Protein AF-A0A379SN11-F1 (afdb_monomer)

pLDDT: mean 81.92, std 20.48, range [23.55, 98.25]

Radius of gyration: 20.39 Å; Cα contacts (8 Å, |Δi|>4): 407; chains: 1; bounding box: 53×49×56 Å

Sequence (263 aa):
MKLSAGRKTLLAGLIATVCSTIASSVLAAPTSTVAGNEKPNVLLVIMDDLGTGQLDFTLNNLDKNVLSQRSVPMRYQGDLDKMIDAAQRAMPNVAQLAQNGVKMTNAFVAHPVCGPSRAGIYTGRYPTSFGTYSNDDAIKGIPLDIKLLPALFQENGYATANIGKWHNSRIDKKNYIADDVKTRDYHDNMISVSEPGYEPQKRGFDYSYSYYASGAALWNSPAIWRNSQNISAPGYLTHHLTEETLKFIDRGRAETFLYQSGI

Organism: NCBI:txid59203

InterPro domains:
  IPR000917 Sulfatase, N-terminal [PF00884] (40-258)
  IPR017850 Alkaline-phosphatase-like, core domain superfamily [G3DSA:3.40.720.10] (36-261)
  IPR017850 Alkaline-phosphatase-like, core domain superfamily [SSF53649] (38-251)
  IPR024607 Sulfatase, conserved site [PS00149] (157-167)
  IPR050738 Sulfatase enzyme [PTHR42693] (19-259)

Solvent-accessible surface area (backbone atoms only — not comparable to full-atom values): 15797 Å² total; per-residue (Å²): 135,86,72,76,93,79,73,85,82,65,86,80,82,89,82,90,79,89,82,87,86,83,90,80,92,76,88,72,72,85,72,76,79,74,86,64,100,68,70,72,53,42,79,46,78,45,70,50,94,72,56,65,84,48,38,53,95,50,55,87,73,64,55,64,73,66,57,74,70,53,91,64,61,76,94,72,58,76,61,64,68,62,50,50,54,48,26,60,66,70,39,63,70,59,46,53,49,50,72,77,52,85,76,75,93,85,73,76,71,81,34,101,44,74,23,21,26,48,45,17,68,38,52,78,42,60,27,65,82,78,67,24,83,38,58,84,34,15,41,64,25,67,62,86,87,59,74,30,51,48,29,57,42,35,77,69,66,26,52,23,35,40,30,24,58,61,24,41,17,21,52,51,80,82,42,60,51,56,79,93,75,47,59,94,55,89,49,30,53,46,43,49,44,61,44,93,67,38,40,62,64,65,49,26,20,83,38,39,46,27,30,43,43,97,46,56,36,60,58,50,19,72,32,34,24,47,73,89,38,77,40,88,43,82,48,51,41,70,58,51,43,50,53,52,50,49,52,55,61,73,69,51,70,82,32,35,38,38,42,36,24,47,118

Structu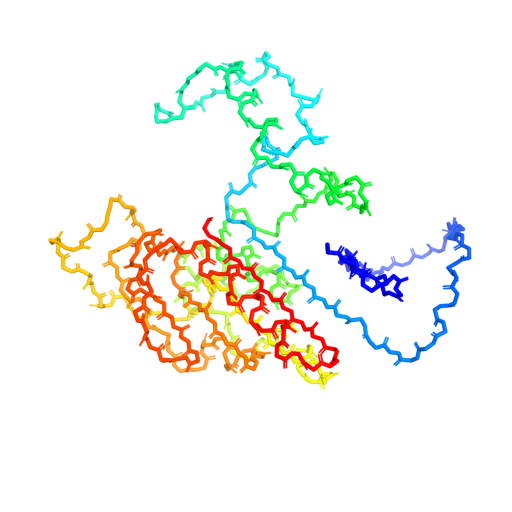re (mmCIF, N/CA/C/O backbone):
data_AF-A0A379SN11-F1
#
_entry.id   AF-A0A379SN11-F1
#
loop_
_atom_site.group_PDB
_atom_site.id
_atom_site.type_symbol
_atom_site.label_atom_id
_atom_site.label_alt_id
_atom_site.label_comp_id
_atom_site.label_asym_id
_atom_site.label_entity_id
_atom_site.label_seq_id
_atom_site.pdbx_PDB_ins_code
_atom_site.Cartn_x
_atom_site.Cartn_y
_atom_site.Cartn_z
_atom_site.occupancy
_atom_site.B_iso_or_equiv
_atom_site.auth_seq_id
_atom_site.auth_comp_id
_atom_site.auth_asym_id
_atom_site.auth_atom_id
_atom_site.pdbx_PDB_model_num
ATOM 1 N N . MET A 1 1 ? -22.613 18.503 -6.300 1.00 36.91 1 MET A N 1
ATOM 2 C CA . MET A 1 1 ? -22.562 17.053 -6.018 1.00 36.91 1 MET A CA 1
ATOM 3 C C . MET A 1 1 ? -23.504 16.757 -4.853 1.00 36.91 1 MET A C 1
ATOM 5 O O . MET A 1 1 ? -23.166 17.061 -3.719 1.00 36.91 1 MET A O 1
ATOM 9 N N . LYS A 1 2 ? -24.728 16.278 -5.119 1.00 23.55 2 LYS A N 1
ATOM 10 C CA . LYS A 1 2 ? -25.612 15.755 -4.065 1.00 23.55 2 LYS A CA 1
ATOM 11 C C . LYS A 1 2 ? -25.164 14.323 -3.791 1.00 23.55 2 LYS A C 1
ATOM 13 O O . LYS A 1 2 ? -25.542 13.415 -4.522 1.00 23.55 2 LYS A O 1
ATOM 18 N N . LEU A 1 3 ? -24.310 14.140 -2.789 1.00 34.22 3 LEU A N 1
ATOM 19 C CA . LEU A 1 3 ? -24.109 12.823 -2.191 1.00 34.22 3 LEU A CA 1
ATOM 20 C C . LEU A 1 3 ? -25.477 12.363 -1.672 1.00 34.22 3 LEU A C 1
ATOM 22 O O . LEU A 1 3 ? -26.146 13.108 -0.956 1.00 34.22 3 LEU A O 1
ATOM 26 N N . SER A 1 4 ? -25.927 11.184 -2.101 1.00 33.81 4 SER A N 1
ATOM 27 C CA . SER A 1 4 ? -27.153 10.559 -1.602 1.00 33.81 4 SER A CA 1
ATOM 28 C C . SER A 1 4 ? -27.111 10.533 -0.071 1.00 33.81 4 SER A C 1
ATOM 30 O O . SER A 1 4 ? -26.272 9.856 0.522 1.00 33.81 4 SER A O 1
ATO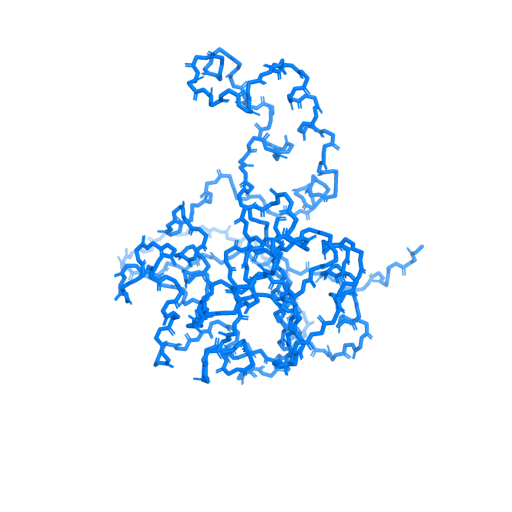M 32 N N . ALA A 1 5 ? -28.005 11.294 0.560 1.00 38.84 5 ALA A N 1
ATOM 33 C CA . ALA A 1 5 ? -28.027 11.616 1.987 1.00 38.84 5 ALA A CA 1
ATOM 34 C C . ALA A 1 5 ? -28.421 10.439 2.912 1.00 38.84 5 ALA A C 1
ATOM 36 O O . ALA A 1 5 ? -28.967 10.656 3.988 1.00 38.84 5 ALA A O 1
ATOM 37 N N . GLY A 1 6 ? -28.174 9.190 2.504 1.00 34.78 6 GLY A N 1
ATOM 38 C CA . GLY A 1 6 ? -28.725 8.004 3.168 1.00 34.78 6 GLY A CA 1
ATOM 39 C C . GLY A 1 6 ? -27.730 6.955 3.661 1.00 34.78 6 GLY A C 1
ATOM 40 O O . GLY A 1 6 ? -28.165 6.004 4.298 1.00 34.78 6 GLY A O 1
ATOM 41 N N . ARG A 1 7 ? -26.422 7.056 3.388 1.00 43.47 7 ARG A N 1
ATOM 42 C CA . ARG A 1 7 ? -25.469 5.988 3.752 1.00 43.47 7 ARG A CA 1
ATOM 43 C C . ARG A 1 7 ? -24.295 6.535 4.555 1.00 43.47 7 ARG A C 1
ATOM 45 O O . ARG A 1 7 ? -23.521 7.344 4.056 1.00 43.47 7 ARG A O 1
ATOM 52 N N . LYS A 1 8 ? -24.174 6.092 5.810 1.00 37.38 8 LYS A N 1
ATOM 53 C CA . LYS A 1 8 ? -23.013 6.366 6.662 1.00 37.38 8 LYS A CA 1
ATOM 54 C C . LYS A 1 8 ? -21.913 5.360 6.319 1.00 37.38 8 LYS A C 1
ATOM 56 O O . LYS A 1 8 ? -22.069 4.171 6.575 1.00 37.38 8 LYS A O 1
ATOM 61 N N . THR A 1 9 ? -20.817 5.834 5.737 1.00 38.44 9 THR A N 1
ATOM 62 C CA . THR A 1 9 ? -19.578 5.059 5.594 1.00 38.44 9 THR A CA 1
ATOM 63 C C . THR A 1 9 ? -18.964 4.874 6.980 1.00 38.44 9 THR A C 1
ATOM 65 O O . THR A 1 9 ? -18.682 5.856 7.665 1.00 38.44 9 THR A O 1
ATOM 68 N N . LEU A 1 10 ? -18.785 3.628 7.416 1.00 33.88 10 LEU A N 1
ATOM 69 C CA . LEU A 1 10 ? -18.139 3.300 8.686 1.00 33.88 10 LEU A CA 1
ATOM 70 C C . LEU A 1 10 ? -16.640 3.103 8.440 1.00 33.88 10 LEU A C 1
ATOM 72 O O . LEU A 1 10 ? -16.234 2.165 7.759 1.00 33.88 10 LEU A O 1
ATOM 76 N N . LEU A 1 11 ? -15.817 3.995 8.992 1.00 31.27 11 LEU A N 1
ATOM 77 C CA . LEU A 1 11 ? -14.366 3.834 9.041 1.00 31.27 11 LEU A CA 1
ATOM 78 C C . LEU A 1 11 ? -1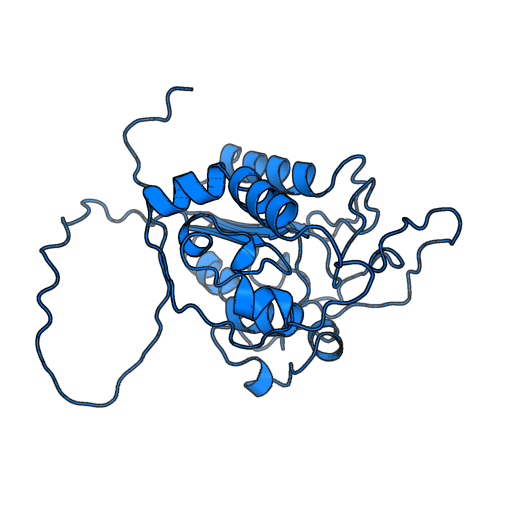4.035 2.983 10.276 1.00 31.27 11 LEU A C 1
ATOM 80 O O . LEU A 1 11 ? -14.020 3.487 11.398 1.00 31.27 11 LEU A O 1
ATOM 84 N N . ALA A 1 12 ? -13.862 1.675 10.091 1.00 33.66 12 ALA A N 1
ATOM 85 C CA . ALA A 1 12 ? -13.580 0.755 11.189 1.00 33.66 12 ALA A CA 1
ATOM 86 C C . ALA A 1 12 ? -12.079 0.740 11.524 1.00 33.66 12 ALA A C 1
ATOM 88 O O . ALA A 1 12 ? -11.247 0.372 10.696 1.00 33.66 12 ALA A O 1
ATOM 89 N N . GLY A 1 13 ? -11.744 1.116 12.759 1.00 28.55 13 GLY A N 1
ATOM 90 C CA . GLY A 1 13 ? -10.447 0.849 13.372 1.00 28.55 13 GLY A CA 1
ATOM 91 C C . GLY A 1 13 ? -10.401 -0.576 13.917 1.00 28.55 13 GLY A C 1
ATOM 92 O O . GLY A 1 13 ? -11.272 -0.965 14.692 1.00 28.55 13 GLY A O 1
ATOM 93 N N . LEU A 1 14 ? -9.398 -1.357 13.516 1.00 26.59 14 LEU A N 1
ATOM 94 C CA . LEU A 1 14 ? -9.193 -2.719 14.003 1.00 26.59 14 LEU A CA 1
ATOM 95 C C . LEU A 1 14 ? -8.314 -2.677 15.267 1.00 26.59 14 LEU A C 1
ATOM 97 O O . LEU A 1 14 ? -7.131 -2.358 15.182 1.00 26.59 14 LEU A O 1
ATOM 101 N N . ILE A 1 15 ? -8.875 -3.005 16.432 1.00 27.27 15 ILE A N 1
ATOM 102 C CA . ILE A 1 15 ? -8.107 -3.407 17.620 1.00 27.27 15 ILE A CA 1
ATOM 103 C C . ILE A 1 15 ? -8.419 -4.883 17.849 1.00 27.27 15 ILE A C 1
ATOM 105 O O . ILE A 1 15 ? -9.540 -5.238 18.207 1.00 27.27 15 ILE A O 1
ATOM 109 N N . ALA A 1 16 ? -7.431 -5.743 17.613 1.00 25.67 16 ALA A N 1
ATOM 110 C CA . ALA A 1 16 ? -7.488 -7.146 17.986 1.00 25.67 16 ALA A CA 1
ATOM 111 C C . ALA A 1 16 ? -6.704 -7.334 19.289 1.00 25.67 16 ALA A C 1
ATOM 113 O O . ALA A 1 16 ? -5.475 -7.338 19.283 1.00 25.67 16 ALA A O 1
ATOM 114 N N . THR A 1 17 ? -7.418 -7.515 20.398 1.00 25.58 17 THR A N 1
ATOM 115 C CA . THR A 1 17 ? -6.835 -7.992 21.657 1.00 25.58 17 THR A CA 1
ATOM 116 C C . THR A 1 17 ? -7.726 -9.104 22.193 1.00 25.58 17 THR A C 1
ATOM 118 O O . THR A 1 17 ? -8.836 -8.845 22.654 1.00 25.58 17 THR A O 1
ATOM 121 N N . VAL A 1 18 ? -7.263 -10.355 22.128 1.00 29.91 18 VAL A N 1
ATOM 122 C CA . VAL A 1 18 ? -7.937 -11.489 22.778 1.00 29.91 18 VAL A CA 1
ATOM 123 C C . VAL A 1 18 ? -7.198 -11.828 24.073 1.00 29.91 18 VAL A C 1
ATOM 125 O O . VAL A 1 18 ? -6.165 -12.483 24.074 1.00 29.91 18 VAL A O 1
ATOM 128 N N . CYS A 1 19 ? -7.751 -11.261 25.144 1.00 27.02 19 CYS A N 1
ATOM 129 C CA . CYS A 1 19 ? -8.000 -11.790 26.488 1.00 27.02 19 CYS A CA 1
ATOM 130 C C . CYS A 1 19 ? -7.105 -12.882 27.108 1.00 27.02 19 CYS A C 1
ATOM 132 O O . CYS A 1 19 ? -7.097 -14.026 26.663 1.00 27.02 19 CYS A O 1
ATOM 134 N N . SER A 1 20 ? -6.675 -12.598 28.345 1.00 30.36 20 SER A N 1
ATOM 135 C CA . SER A 1 20 ? -6.973 -13.494 29.470 1.00 30.36 20 SER A CA 1
ATOM 136 C C . SER A 1 20 ? -7.179 -12.727 30.791 1.00 30.36 20 SER A C 1
ATOM 138 O O . SER A 1 20 ? -6.232 -12.239 31.399 1.00 30.36 20 SER A O 1
ATOM 140 N N . THR A 1 21 ? -8.440 -12.743 31.242 1.00 34.81 21 THR A N 1
ATOM 141 C CA . THR A 1 21 ? -8.961 -12.668 32.626 1.00 34.81 21 THR A CA 1
ATOM 142 C C . THR A 1 21 ? -9.306 -11.313 33.291 1.00 34.81 21 THR A C 1
ATOM 144 O O . THR A 1 21 ? -8.469 -10.447 33.501 1.00 34.81 21 THR A O 1
ATOM 147 N N . ILE A 1 22 ? -10.573 -11.289 33.746 1.00 32.00 22 ILE A N 1
ATOM 148 C CA . ILE A 1 22 ? -11.258 -10.493 34.789 1.00 32.00 22 ILE A CA 1
ATOM 149 C C . ILE A 1 22 ? -11.905 -9.152 34.381 1.00 32.00 22 ILE A C 1
ATOM 151 O O . ILE A 1 22 ? -11.291 -8.229 33.864 1.00 32.00 22 ILE A O 1
ATOM 155 N N . ALA A 1 23 ? -13.214 -9.109 34.648 1.00 35.56 23 ALA A N 1
ATOM 156 C CA . ALA A 1 23 ? -14.189 -8.072 34.355 1.00 35.56 23 ALA A CA 1
ATOM 157 C C . ALA A 1 23 ? -13.914 -6.730 35.046 1.00 35.56 23 ALA A C 1
ATOM 159 O O . ALA A 1 23 ? -13.581 -6.704 36.228 1.00 35.56 23 ALA A O 1
ATOM 160 N N . SER A 1 24 ? -14.200 -5.625 34.348 1.00 30.64 24 SER A N 1
ATOM 161 C CA . SER A 1 24 ? -14.825 -4.425 34.923 1.00 30.64 24 SER A CA 1
ATOM 162 C C . SER A 1 24 ? -15.350 -3.504 33.816 1.00 30.64 24 SER A C 1
ATOM 164 O O . SER A 1 24 ? -14.639 -3.112 32.898 1.00 30.64 24 SER A O 1
ATOM 166 N N . SER A 1 25 ? -16.642 -3.218 33.931 1.00 37.34 25 SER A N 1
ATOM 167 C CA . SER A 1 25 ? -17.465 -2.216 33.252 1.00 37.34 25 SER A CA 1
ATOM 168 C C . SER A 1 25 ? -16.745 -1.007 32.635 1.00 37.34 25 SER A C 1
ATOM 170 O O . SER A 1 25 ? -16.245 -0.142 33.352 1.00 37.34 25 SER A O 1
ATOM 172 N N . VAL A 1 26 ? -16.878 -0.851 31.316 1.00 33.56 26 VAL A N 1
ATOM 173 C CA . VAL A 1 26 ? -16.966 0.468 30.676 1.00 33.56 26 VAL A CA 1
ATOM 174 C C . VAL A 1 26 ? -18.290 0.496 29.924 1.00 33.56 26 VAL A C 1
ATOM 176 O O . VAL A 1 26 ? -18.502 -0.273 28.989 1.00 33.56 26 VAL A O 1
ATOM 179 N N . LEU A 1 27 ? -19.205 1.344 30.391 1.00 34.12 27 LEU A N 1
ATOM 180 C CA . LEU A 1 27 ? -20.462 1.656 29.722 1.00 34.12 27 LEU A CA 1
ATOM 181 C C . LEU A 1 27 ? -20.158 2.247 28.340 1.00 34.12 27 LEU A C 1
ATOM 183 O O . LEU A 1 27 ? -19.881 3.438 28.210 1.00 34.12 27 LEU A O 1
ATOM 187 N N . ALA A 1 28 ? -20.217 1.415 27.304 1.00 36.81 28 ALA A N 1
ATOM 188 C CA . ALA A 1 28 ? -20.428 1.904 25.955 1.00 36.81 28 ALA A CA 1
ATOM 189 C C . ALA A 1 28 ? -21.875 2.411 25.881 1.00 36.81 28 ALA A C 1
ATOM 191 O O . ALA A 1 28 ? -22.817 1.670 26.169 1.00 36.81 28 ALA A O 1
ATOM 192 N N . ALA A 1 29 ? -22.038 3.692 25.545 1.00 33.12 29 ALA A N 1
ATOM 193 C CA . ALA A 1 29 ? -23.324 4.294 25.209 1.00 33.12 29 ALA A CA 1
ATOM 194 C C . ALA A 1 29 ? -24.093 3.392 24.222 1.00 33.12 29 ALA A C 1
ATOM 196 O O . ALA A 1 29 ? -23.445 2.728 23.407 1.00 33.12 29 ALA A O 1
ATOM 197 N N . PRO A 1 30 ? -25.439 3.351 24.270 1.00 37.12 30 PRO A N 1
ATOM 198 C CA . PRO A 1 30 ? -26.213 2.449 23.432 1.00 37.12 30 PRO A CA 1
ATOM 199 C C . PRO A 1 30 ? -25.897 2.761 21.973 1.00 37.12 30 PRO A C 1
ATOM 201 O O . PRO A 1 30 ? -26.259 3.813 21.443 1.00 37.12 30 PRO A O 1
ATOM 204 N N . THR A 1 31 ? -25.170 1.850 21.332 1.00 37.09 31 THR A N 1
ATOM 205 C CA . THR A 1 31 ? -25.020 1.835 19.890 1.00 37.09 31 THR A CA 1
ATOM 206 C C . THR A 1 31 ? -26.425 1.706 19.336 1.00 37.09 31 THR A C 1
ATOM 208 O O . THR A 1 31 ? -27.121 0.723 19.584 1.00 37.09 31 THR A O 1
ATOM 211 N N . SER A 1 32 ? -26.869 2.749 18.634 1.00 37.59 32 SER A N 1
ATOM 212 C CA . SER A 1 32 ? -28.063 2.686 17.807 1.00 37.59 32 SER A CA 1
ATOM 213 C C . SER A 1 32 ? -27.982 1.400 16.998 1.00 37.59 32 SER A C 1
ATOM 215 O O . SER A 1 32 ? -27.053 1.233 16.203 1.00 37.59 32 SER A O 1
ATOM 217 N N . THR A 1 33 ? -28.912 0.490 17.253 1.00 35.94 33 THR A N 1
ATOM 218 C CA . THR A 1 33 ? -29.145 -0.703 16.456 1.00 35.94 33 THR A CA 1
ATOM 219 C C . THR A 1 33 ? -29.247 -0.265 15.002 1.00 35.94 33 THR A C 1
ATOM 221 O O . THR A 1 33 ? -30.215 0.377 14.594 1.00 35.94 33 THR A O 1
ATOM 224 N N . VAL A 1 34 ? -28.203 -0.542 14.218 1.00 45.84 34 VAL A N 1
ATOM 225 C CA . VAL A 1 34 ? -28.272 -0.390 12.769 1.00 45.84 34 VAL A CA 1
AT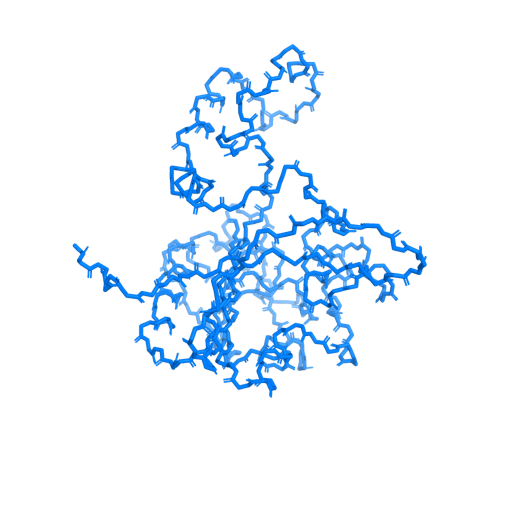OM 226 C C . VAL A 1 34 ? -29.246 -1.463 12.309 1.00 45.84 34 VAL A C 1
ATOM 228 O O . VAL A 1 34 ? -28.940 -2.652 12.301 1.00 45.84 34 VAL A O 1
ATOM 231 N N . ALA A 1 35 ? -30.472 -1.030 12.041 1.00 40.66 35 ALA A N 1
ATOM 232 C CA . ALA A 1 35 ? -31.480 -1.827 11.380 1.00 40.66 35 ALA A CA 1
ATOM 233 C C . ALA A 1 35 ? -30.964 -2.188 9.978 1.00 40.66 35 ALA A C 1
ATOM 235 O O . ALA A 1 35 ? -30.738 -1.300 9.160 1.00 40.66 35 ALA A O 1
ATOM 236 N N . GLY A 1 36 ? -30.770 -3.484 9.725 1.00 49.22 36 GLY A N 1
ATOM 237 C CA . GLY A 1 36 ? -30.395 -4.028 8.420 1.00 49.22 36 GLY A CA 1
ATOM 238 C C . GLY A 1 36 ? -29.196 -4.968 8.504 1.00 49.22 36 GLY A C 1
ATOM 239 O O . GLY A 1 36 ? -28.118 -4.578 8.931 1.00 49.22 36 GLY A O 1
ATOM 240 N N . ASN A 1 37 ? -29.382 -6.206 8.054 1.00 63.19 37 ASN A N 1
ATOM 241 C CA . ASN A 1 37 ? -28.357 -7.248 7.935 1.00 63.19 37 ASN A CA 1
ATOM 242 C C . ASN A 1 37 ? -27.355 -6.961 6.783 1.00 63.19 37 ASN A C 1
ATOM 244 O O . ASN A 1 37 ? -26.875 -7.887 6.137 1.00 63.19 37 ASN A O 1
ATOM 248 N N . GLU A 1 38 ? -27.118 -5.685 6.456 1.00 77.88 38 GLU A N 1
ATOM 249 C CA . GLU A 1 38 ? -26.303 -5.252 5.315 1.00 77.88 38 GLU A CA 1
ATOM 250 C C . GLU A 1 38 ? -24.847 -5.064 5.743 1.00 77.88 38 GLU A C 1
ATOM 252 O O . GLU A 1 38 ? -24.552 -4.337 6.698 1.00 77.88 38 GLU A O 1
ATOM 257 N N . LYS A 1 39 ? -23.916 -5.704 5.028 1.00 87.81 39 LYS A N 1
ATOM 258 C CA . LYS A 1 39 ? -22.491 -5.560 5.330 1.00 87.81 39 LYS A CA 1
ATOM 259 C C . LYS A 1 39 ? -21.977 -4.193 4.848 1.00 87.81 39 LYS A C 1
ATOM 261 O O . LYS A 1 39 ? -22.338 -3.746 3.756 1.00 87.81 39 LYS A O 1
ATOM 266 N N . PRO A 1 40 ? -21.112 -3.505 5.616 1.00 91.62 40 PRO A N 1
ATOM 267 C CA . PRO A 1 40 ? -20.565 -2.219 5.199 1.00 91.62 40 PRO A CA 1
ATOM 268 C C . PRO A 1 40 ? -19.548 -2.400 4.073 1.00 91.62 40 PRO A C 1
ATOM 270 O O . PRO A 1 40 ? -18.837 -3.401 4.039 1.00 91.62 40 PRO A O 1
ATOM 273 N N . ASN A 1 41 ? -19.399 -1.387 3.218 1.00 92.56 41 ASN A N 1
ATOM 274 C CA . ASN A 1 41 ? -18.209 -1.264 2.376 1.00 92.56 41 ASN A CA 1
ATOM 275 C C . ASN A 1 41 ? -17.014 -0.830 3.234 1.00 92.56 41 ASN A C 1
ATOM 277 O O . ASN A 1 41 ? -17.156 0.010 4.123 1.00 92.56 41 ASN A O 1
ATOM 281 N N . VAL A 1 42 ? -15.837 -1.357 2.924 1.00 94.06 42 VAL A N 1
ATOM 282 C CA . VAL A 1 42 ? -14.577 -1.073 3.604 1.00 94.06 42 VAL A CA 1
ATOM 283 C C . VAL A 1 42 ? -13.588 -0.516 2.584 1.00 94.06 42 VAL A C 1
ATOM 285 O O . VAL A 1 42 ? -13.256 -1.173 1.602 1.00 94.06 42 VAL A O 1
ATOM 288 N N . LEU A 1 43 ? -13.107 0.701 2.831 1.00 93.94 43 LEU A N 1
ATOM 289 C CA . LEU A 1 43 ? -12.057 1.350 2.050 1.00 93.94 43 LEU A CA 1
ATOM 290 C C . LEU A 1 43 ? -10.851 1.594 2.960 1.00 93.94 43 LEU A C 1
ATOM 292 O O . LEU A 1 43 ? -10.950 2.337 3.936 1.00 93.94 43 LEU A O 1
ATOM 296 N N . LEU A 1 44 ? -9.721 0.980 2.625 1.00 95.06 44 LEU A N 1
ATOM 297 C CA . LEU A 1 44 ? -8.446 1.144 3.309 1.00 95.06 44 LEU A CA 1
ATOM 298 C C . LEU A 1 44 ? -7.473 1.883 2.388 1.00 95.06 44 LEU A C 1
ATOM 300 O O . LEU A 1 44 ? -6.978 1.306 1.422 1.00 95.06 44 LEU A O 1
ATOM 304 N N . VAL A 1 45 ? -7.200 3.152 2.698 1.00 94.75 45 VAL A N 1
ATOM 305 C CA . VAL A 1 45 ? -6.223 3.986 1.981 1.00 94.75 45 VAL A CA 1
ATOM 306 C C . VAL A 1 45 ? -4.943 4.079 2.805 1.00 94.75 45 VAL A C 1
ATOM 308 O O . VAL A 1 45 ? -4.976 4.530 3.949 1.00 94.75 45 VAL A O 1
ATOM 311 N N . ILE A 1 46 ? -3.818 3.659 2.228 1.00 92.94 46 ILE A N 1
ATOM 312 C CA . ILE A 1 46 ? -2.504 3.653 2.881 1.00 92.94 46 ILE A CA 1
ATOM 313 C C . ILE A 1 46 ? -1.503 4.443 2.043 1.00 92.94 46 ILE A C 1
ATOM 315 O O . ILE A 1 46 ? -1.237 4.112 0.889 1.00 92.94 46 ILE A O 1
ATOM 319 N N . MET A 1 47 ? -0.904 5.462 2.648 1.00 91.31 47 MET A N 1
ATOM 320 C CA . MET A 1 47 ? 0.193 6.225 2.049 1.00 91.31 47 MET A CA 1
ATOM 321 C C . MET A 1 47 ? 1.532 5.622 2.481 1.00 91.31 47 MET A C 1
ATOM 323 O O . MET A 1 47 ? 1.648 5.155 3.617 1.00 91.31 47 MET A O 1
ATOM 327 N N . ASP A 1 48 ? 2.519 5.592 1.585 1.00 90.94 48 ASP A N 1
ATOM 328 C CA . ASP A 1 48 ? 3.869 5.149 1.938 1.00 90.94 48 ASP A CA 1
ATOM 329 C C . ASP A 1 48 ? 4.677 6.285 2.565 1.00 90.94 48 ASP A C 1
ATOM 331 O O . ASP A 1 48 ? 4.451 7.452 2.260 1.00 90.94 48 ASP A O 1
ATOM 335 N N . ASP A 1 49 ? 5.580 5.935 3.482 1.00 89.25 49 ASP A N 1
ATOM 336 C CA . ASP A 1 49 ? 6.490 6.862 4.173 1.00 89.25 49 ASP A CA 1
ATOM 337 C C . ASP A 1 49 ? 5.842 8.142 4.761 1.00 89.25 49 ASP A C 1
ATOM 339 O O . ASP A 1 49 ? 6.516 9.147 5.008 1.00 89.25 49 ASP A O 1
ATOM 343 N N . LEU A 1 50 ? 4.533 8.110 5.048 1.00 88.44 50 LEU A N 1
ATOM 344 C CA . LEU A 1 50 ? 3.821 9.220 5.676 1.00 88.44 50 LEU A CA 1
ATOM 345 C C . LEU A 1 50 ? 4.142 9.273 7.174 1.00 88.44 50 LEU A C 1
ATOM 347 O O . LEU A 1 50 ? 3.743 8.403 7.952 1.00 88.44 50 LEU A O 1
ATOM 351 N N . GLY A 1 51 ? 4.839 10.327 7.586 1.00 84.62 51 GLY A N 1
ATOM 352 C CA . GLY A 1 51 ? 5.111 10.629 8.982 1.00 84.62 51 GLY A CA 1
ATOM 353 C C . GLY A 1 51 ? 3.986 11.427 9.639 1.00 84.62 51 GLY A C 1
ATOM 354 O O . GLY A 1 51 ? 3.174 12.087 8.990 1.00 84.62 51 GLY A O 1
ATOM 355 N N . THR A 1 52 ? 3.974 11.432 10.973 1.00 82.12 52 THR A N 1
ATOM 356 C CA . THR A 1 52 ? 3.018 12.243 11.743 1.00 82.12 52 THR A CA 1
ATOM 357 C C . THR A 1 52 ? 3.196 13.736 11.484 1.00 82.12 52 THR A C 1
ATOM 359 O O . THR A 1 52 ? 2.207 14.448 11.413 1.00 82.12 52 THR A O 1
ATOM 362 N N . GLY A 1 53 ? 4.420 14.202 11.217 1.00 80.25 53 GLY A N 1
ATOM 363 C CA . GLY A 1 53 ? 4.728 15.604 10.902 1.00 80.25 53 GLY A CA 1
ATOM 364 C C . GLY A 1 53 ? 4.092 16.164 9.620 1.00 80.25 53 GLY A C 1
ATOM 365 O O . GLY A 1 53 ? 4.380 17.300 9.266 1.00 80.25 53 GLY A O 1
ATOM 366 N N . GLN A 1 54 ? 3.256 15.395 8.919 1.00 80.75 54 GLN A N 1
ATOM 367 C CA . GLN A 1 54 ? 2.450 15.834 7.771 1.00 80.75 54 GLN A CA 1
ATOM 368 C C . GLN A 1 54 ? 0.941 15.870 8.086 1.00 80.75 54 GLN A C 1
ATOM 370 O O . GLN A 1 54 ? 0.141 16.237 7.228 1.00 80.75 54 GLN A O 1
ATOM 375 N N . LEU A 1 55 ? 0.534 15.476 9.299 1.00 83.62 55 LEU A N 1
ATOM 376 C CA . LEU A 1 55 ? -0.862 15.385 9.727 1.00 83.62 55 LEU A CA 1
ATOM 377 C C . LEU A 1 55 ? -1.238 16.603 10.569 1.00 83.62 55 LEU A C 1
ATOM 379 O O . LEU A 1 55 ? -0.746 16.754 11.690 1.00 83.62 55 LEU A O 1
ATOM 383 N N . ASP A 1 56 ? -2.147 17.428 10.049 1.00 78.50 56 ASP A N 1
ATOM 384 C CA . ASP A 1 56 ? -2.618 18.687 10.642 1.00 78.50 56 ASP A CA 1
ATOM 385 C C . ASP A 1 56 ? -2.907 18.598 12.152 1.00 78.50 56 ASP A C 1
ATOM 387 O O . ASP A 1 56 ? -2.432 19.422 12.934 1.00 78.50 56 ASP A O 1
ATOM 391 N N . PHE A 1 57 ? -3.599 17.546 12.592 1.00 77.00 57 PHE A N 1
ATOM 392 C CA . PHE A 1 57 ? -4.000 17.344 13.984 1.00 77.00 57 PHE A CA 1
ATOM 393 C C . PHE A 1 57 ? -2.843 16.996 14.931 1.00 77.00 57 PHE A C 1
ATOM 395 O O . PHE A 1 57 ? -3.059 16.907 16.140 1.00 77.00 57 PHE A O 1
ATOM 402 N N . THR A 1 58 ? -1.631 16.792 14.414 1.00 79.19 58 THR A N 1
ATOM 403 C CA . THR A 1 58 ? -0.411 16.617 15.219 1.00 79.19 58 THR A CA 1
ATOM 404 C C . THR A 1 58 ? 0.511 17.835 15.168 1.00 79.19 58 THR A C 1
ATOM 406 O O . THR A 1 58 ? 1.322 18.014 16.076 1.00 79.19 58 THR A O 1
ATOM 409 N N . LEU A 1 59 ? 0.355 18.708 14.163 1.00 79.56 59 LEU A N 1
ATOM 410 C CA . LEU A 1 59 ? 1.242 19.853 13.927 1.00 79.56 59 LEU A CA 1
ATOM 411 C C . LEU A 1 59 ? 1.208 20.882 15.063 1.00 79.56 59 LEU A C 1
ATOM 413 O O . LEU A 1 59 ? 2.226 21.498 15.365 1.00 79.56 59 LEU A O 1
ATOM 417 N N . ASN A 1 60 ? 0.066 21.021 15.741 1.00 76.12 60 ASN A N 1
ATOM 418 C CA . ASN A 1 60 ? -0.086 21.933 16.880 1.00 76.12 60 ASN A CA 1
ATOM 419 C C . ASN A 1 60 ? 0.746 21.526 18.109 1.00 76.12 60 ASN A C 1
ATOM 421 O O . ASN A 1 60 ? 0.949 22.346 18.998 1.00 76.12 60 ASN A O 1
ATOM 425 N N . ASN A 1 61 ? 1.236 20.283 18.155 1.00 79.06 61 ASN A N 1
ATOM 426 C CA . ASN A 1 61 ? 2.024 19.746 19.265 1.00 79.06 61 ASN A CA 1
ATOM 427 C C . ASN A 1 61 ? 3.517 19.612 18.917 1.00 79.06 61 ASN A C 1
ATOM 429 O O . ASN A 1 61 ? 4.255 18.933 19.632 1.00 79.06 61 ASN A O 1
ATOM 433 N N . LEU A 1 62 ? 3.971 20.199 17.805 1.00 82.62 62 LEU A N 1
ATOM 434 C CA . LEU A 1 62 ? 5.379 20.143 17.423 1.00 82.62 62 LEU A CA 1
ATOM 435 C C . LEU A 1 62 ? 6.225 21.061 18.304 1.00 82.62 62 LEU A C 1
ATOM 437 O O . LEU A 1 62 ? 6.027 22.274 18.342 1.00 82.62 62 LEU A O 1
ATOM 441 N N . ASP A 1 63 ? 7.240 20.483 18.939 1.00 87.25 63 ASP A N 1
ATOM 442 C CA . ASP A 1 63 ? 8.279 21.242 19.623 1.00 87.25 63 ASP A CA 1
ATOM 443 C C . ASP A 1 63 ? 9.393 21.611 18.631 1.00 87.25 63 ASP A C 1
ATOM 445 O O . ASP A 1 63 ? 10.228 20.783 18.251 1.00 87.25 63 ASP A O 1
ATOM 449 N N . LYS A 1 64 ? 9.407 22.879 18.204 1.00 87.50 64 LYS A N 1
ATOM 450 C CA . LYS A 1 64 ? 10.414 23.401 17.269 1.00 87.50 64 LYS A CA 1
ATOM 451 C C . LYS A 1 64 ? 11.841 23.324 17.821 1.00 87.50 64 LYS A C 1
ATOM 453 O O . LYS A 1 64 ? 12.767 23.151 17.032 1.00 87.50 64 LYS A O 1
ATOM 458 N N . ASN A 1 65 ? 12.027 23.412 19.140 1.00 88.50 65 ASN A N 1
ATOM 459 C CA . ASN A 1 65 ? 13.348 23.319 19.766 1.00 88.50 65 ASN A CA 1
ATOM 460 C C . ASN A 1 65 ? 13.885 21.891 19.695 1.00 88.50 65 ASN A C 1
ATOM 462 O O . ASN A 1 65 ? 15.066 21.685 19.436 1.00 88.50 65 ASN A O 1
ATOM 466 N N . VAL A 1 66 ? 13.014 20.897 19.879 1.00 88.56 66 VAL A N 1
ATOM 467 C CA . VAL A 1 66 ? 13.392 19.488 19.709 1.00 88.56 66 VAL A CA 1
ATOM 468 C C . VAL A 1 66 ? 13.665 19.177 18.239 1.00 88.56 66 VAL A C 1
ATOM 470 O O . VAL A 1 66 ? 14.635 18.489 17.928 1.00 88.56 66 VAL A O 1
ATOM 473 N N . LEU A 1 67 ? 12.828 19.670 17.320 1.00 86.31 67 LEU A N 1
ATOM 474 C CA . LEU A 1 67 ? 12.988 19.407 15.888 1.00 86.31 67 LEU A CA 1
ATOM 475 C C . LEU A 1 67 ? 14.268 20.019 15.312 1.00 86.31 67 LEU A C 1
ATOM 477 O O . LEU A 1 67 ? 14.939 19.352 14.527 1.00 86.31 67 LEU A O 1
ATOM 481 N N . SER A 1 68 ? 14.633 21.238 15.718 1.00 85.75 68 SER A N 1
ATOM 482 C CA . SER A 1 68 ? 15.834 21.927 15.220 1.00 85.75 68 SER A CA 1
ATOM 483 C C . SER A 1 68 ? 17.145 21.247 15.626 1.00 85.75 68 SER A C 1
ATOM 485 O O . SER A 1 68 ? 18.164 21.436 14.966 1.00 85.75 68 SER A O 1
ATOM 487 N N . GLN A 1 69 ? 17.121 20.423 16.677 1.00 87.94 69 GLN A N 1
ATOM 488 C CA . GLN A 1 69 ? 18.276 19.657 17.149 1.00 87.94 69 GLN A CA 1
ATOM 489 C C . GLN A 1 69 ? 18.427 18.297 16.456 1.00 87.94 69 GLN A C 1
ATOM 491 O O . GLN A 1 69 ? 19.447 17.625 16.627 1.00 87.94 69 GLN A O 1
ATOM 496 N N . ARG A 1 70 ? 17.424 17.847 15.689 1.00 86.69 70 ARG A N 1
ATOM 497 C CA . ARG A 1 70 ? 17.495 16.548 15.015 1.00 86.69 70 ARG A CA 1
ATOM 498 C C . ARG A 1 70 ? 18.472 16.607 13.851 1.00 86.69 70 ARG A C 1
ATOM 500 O O . ARG A 1 70 ? 18.447 17.525 13.039 1.00 86.69 70 ARG A O 1
ATOM 507 N N . SER A 1 71 ? 19.297 15.569 13.732 1.00 88.31 71 SER A N 1
ATOM 508 C CA . SER A 1 71 ? 20.105 15.379 12.532 1.00 88.31 71 SER A CA 1
ATOM 509 C C . SER A 1 71 ? 19.188 15.035 11.361 1.00 88.31 71 SER A C 1
ATOM 511 O O . SER A 1 71 ? 18.445 14.053 11.405 1.00 88.31 71 SER A O 1
ATOM 513 N N . VAL A 1 72 ? 19.232 15.865 10.323 1.00 86.06 72 VAL A N 1
ATOM 514 C CA . VAL A 1 72 ? 18.440 15.704 9.106 1.00 86.06 72 VAL A CA 1
ATOM 515 C C . VAL A 1 72 ? 19.405 15.612 7.917 1.00 86.06 72 VAL A C 1
ATOM 517 O O . VAL A 1 72 ? 20.287 16.471 7.785 1.00 86.06 72 VAL A O 1
ATOM 520 N N . PRO A 1 73 ? 19.277 14.591 7.044 1.00 88.00 73 PRO A N 1
ATOM 521 C CA . PRO A 1 73 ? 20.084 14.486 5.832 1.00 88.00 73 PRO A CA 1
ATOM 522 C C . PRO A 1 73 ? 20.015 15.766 4.999 1.00 88.00 73 PRO A C 1
ATOM 524 O O . PRO A 1 73 ? 18.946 16.359 4.891 1.00 88.00 73 PRO A O 1
ATOM 527 N N . MET A 1 74 ? 21.118 16.147 4.346 1.00 88.19 74 MET A N 1
ATOM 528 C CA . MET A 1 74 ? 21.223 17.389 3.558 1.00 88.19 74 MET A CA 1
ATOM 529 C C . MET A 1 74 ? 20.024 17.619 2.621 1.00 88.19 74 MET A C 1
ATOM 531 O O . MET A 1 74 ? 19.500 18.723 2.558 1.00 88.19 74 MET A O 1
ATOM 535 N N . ARG A 1 75 ? 19.532 16.562 1.954 1.00 86.19 75 ARG A N 1
ATOM 536 C CA . ARG A 1 75 ? 18.381 16.629 1.030 1.00 86.19 75 ARG A CA 1
ATOM 537 C C . ARG A 1 75 ? 17.053 17.062 1.670 1.00 86.19 75 ARG A C 1
ATOM 539 O O . ARG A 1 75 ? 16.122 17.396 0.950 1.00 86.19 75 ARG A O 1
ATOM 546 N N . TYR A 1 76 ? 16.955 16.988 2.992 1.00 83.62 76 TYR A N 1
ATOM 547 C CA . TYR A 1 76 ? 15.768 17.322 3.778 1.00 83.62 76 TYR A CA 1
ATOM 548 C C . TYR A 1 76 ? 15.995 18.532 4.690 1.00 83.62 76 TYR A C 1
ATOM 550 O O . TYR A 1 76 ? 15.109 18.883 5.463 1.00 83.62 76 TYR A O 1
ATOM 558 N N . GLN A 1 77 ? 17.173 19.161 4.632 1.00 86.75 77 GLN A N 1
ATOM 559 C CA . GLN A 1 77 ? 17.428 20.397 5.364 1.00 86.75 77 GLN A CA 1
ATOM 560 C C . GLN A 1 77 ? 16.680 21.560 4.714 1.00 86.75 77 GLN A C 1
ATOM 562 O O . GLN A 1 77 ? 16.531 21.628 3.494 1.00 86.75 77 GLN A O 1
ATOM 567 N N . GLY A 1 78 ? 16.226 22.498 5.537 1.00 87.94 78 GLY A N 1
ATOM 568 C CA . GLY A 1 78 ? 15.573 23.708 5.070 1.00 87.94 78 GLY A CA 1
ATOM 569 C C . GLY A 1 78 ? 14.949 24.500 6.209 1.00 87.94 78 GLY A C 1
ATOM 570 O O . GLY A 1 78 ? 15.189 24.234 7.384 1.00 87.94 78 GLY A O 1
ATOM 571 N N . ASP A 1 79 ? 14.175 25.508 5.829 1.00 91.62 79 ASP A N 1
ATOM 572 C CA . ASP A 1 79 ? 13.504 26.425 6.745 1.00 91.62 79 ASP A CA 1
ATOM 573 C C . ASP A 1 79 ? 12.336 25.716 7.450 1.00 91.62 79 ASP A C 1
ATOM 575 O O . ASP A 1 79 ? 11.345 25.345 6.813 1.00 91.62 79 ASP A O 1
ATOM 579 N N . LEU A 1 80 ? 12.473 25.517 8.765 1.00 88.44 80 LEU A N 1
ATOM 580 C CA . LEU A 1 80 ? 11.510 24.770 9.574 1.00 88.44 80 LEU A CA 1
ATOM 581 C C . LEU A 1 80 ? 10.119 25.420 9.575 1.00 88.44 80 LEU A C 1
ATOM 583 O O . LEU A 1 80 ? 9.119 24.704 9.562 1.00 88.44 80 LEU A O 1
ATOM 587 N N . ASP A 1 81 ? 10.031 26.750 9.544 1.00 89.56 81 ASP A N 1
ATOM 588 C CA . ASP A 1 81 ? 8.743 27.445 9.530 1.00 89.56 81 ASP A CA 1
ATOM 589 C C . ASP A 1 81 ? 8.032 27.250 8.192 1.00 89.56 81 ASP A C 1
ATOM 591 O O . ASP A 1 81 ? 6.841 26.934 8.167 1.00 89.56 81 ASP A O 1
ATOM 595 N N . LYS A 1 82 ? 8.768 27.328 7.076 1.00 91.19 82 LYS A N 1
ATOM 596 C CA . LYS A 1 82 ? 8.213 27.015 5.747 1.00 91.19 82 LYS A CA 1
ATOM 597 C C . LYS A 1 82 ? 7.789 25.555 5.627 1.00 91.19 82 LYS A C 1
ATOM 599 O O . LYS A 1 82 ? 6.787 25.269 4.978 1.00 91.19 82 LYS A O 1
ATOM 604 N N . MET A 1 83 ? 8.532 24.632 6.236 1.00 88.31 83 MET A N 1
ATOM 605 C CA . MET A 1 83 ? 8.172 23.211 6.255 1.00 88.31 83 MET A CA 1
ATOM 606 C C . MET A 1 83 ? 6.887 22.959 7.045 1.00 88.31 83 MET A C 1
ATOM 608 O O . MET A 1 83 ? 6.026 22.217 6.575 1.00 88.31 83 MET A O 1
ATOM 612 N N . ILE A 1 84 ? 6.736 23.591 8.212 1.00 87.00 84 ILE A N 1
ATOM 613 C CA . ILE A 1 84 ? 5.523 23.479 9.032 1.00 87.00 84 ILE A CA 1
ATOM 614 C C . ILE A 1 84 ? 4.321 24.081 8.296 1.00 87.00 84 ILE A C 1
ATOM 616 O O . ILE A 1 84 ? 3.281 23.431 8.218 1.00 87.00 84 ILE A O 1
ATOM 620 N N . ASP A 1 85 ? 4.463 25.269 7.704 1.00 88.81 85 ASP A N 1
ATOM 621 C CA . ASP A 1 85 ? 3.402 25.890 6.899 1.00 88.81 85 ASP A CA 1
ATOM 622 C C . ASP A 1 85 ? 3.007 25.012 5.696 1.00 88.81 85 ASP A C 1
ATOM 624 O O . ASP A 1 85 ? 1.822 24.791 5.433 1.00 88.81 85 ASP A O 1
ATOM 628 N N . ALA A 1 86 ? 3.985 24.433 4.994 1.00 89.00 86 ALA A N 1
ATOM 629 C CA . ALA A 1 86 ? 3.713 23.497 3.908 1.00 89.00 86 ALA A CA 1
ATOM 630 C C . ALA A 1 86 ? 2.953 22.255 4.402 1.00 89.00 86 ALA A C 1
ATOM 632 O O . ALA A 1 86 ? 1.964 21.864 3.781 1.00 89.00 86 ALA A O 1
ATOM 633 N N . ALA A 1 87 ? 3.360 21.665 5.531 1.00 87.25 87 ALA A N 1
ATOM 634 C CA . ALA A 1 87 ? 2.684 20.513 6.125 1.00 87.25 87 ALA A CA 1
ATOM 635 C C . ALA A 1 87 ? 1.230 20.828 6.518 1.00 87.25 87 ALA A C 1
ATOM 637 O O . ALA A 1 87 ? 0.339 20.022 6.255 1.00 87.25 87 ALA A O 1
ATOM 638 N N . GLN A 1 88 ? 0.967 22.018 7.069 1.00 85.56 88 GLN A N 1
ATOM 639 C CA . GLN A 1 88 ? -0.386 22.468 7.425 1.00 85.56 88 GLN A CA 1
ATOM 640 C C . GLN A 1 88 ? -1.305 22.585 6.204 1.00 85.56 88 GLN A C 1
ATOM 642 O O . GLN A 1 88 ? -2.500 22.307 6.299 1.00 85.56 88 GLN A O 1
ATOM 647 N N . ARG A 1 89 ? -0.760 22.976 5.047 1.00 87.38 89 ARG A N 1
ATOM 648 C CA . ARG A 1 89 ? -1.533 23.193 3.813 1.00 87.38 89 ARG A CA 1
ATOM 649 C C . ARG A 1 89 ? -1.606 21.968 2.898 1.00 87.38 89 ARG A C 1
ATOM 651 O O . ARG A 1 89 ? -2.445 21.947 2.001 1.00 87.38 89 ARG A O 1
ATOM 658 N N . ALA A 1 90 ? -0.756 20.961 3.099 1.00 88.25 90 ALA A N 1
ATOM 659 C CA . ALA A 1 90 ? -0.591 19.851 2.158 1.00 88.25 90 ALA A CA 1
ATOM 660 C C . ALA A 1 90 ? -1.762 18.855 2.134 1.00 88.25 90 ALA A C 1
ATOM 662 O O . ALA A 1 90 ? -2.015 18.247 1.096 1.00 88.25 90 ALA A O 1
ATOM 663 N N . MET A 1 91 ? -2.479 18.676 3.252 1.00 88.75 91 MET A N 1
ATOM 664 C CA . MET A 1 91 ? -3.396 17.538 3.436 1.00 88.75 91 MET A CA 1
ATOM 665 C C . MET A 1 91 ? -4.835 17.927 3.849 1.00 88.75 91 MET A C 1
ATOM 667 O O . MET A 1 91 ? -5.394 17.311 4.761 1.00 88.75 91 MET A O 1
ATOM 671 N N . PRO A 1 92 ? -5.502 18.893 3.180 1.00 90.06 92 PRO A N 1
ATOM 672 C CA . PRO A 1 92 ? -6.808 19.409 3.614 1.00 90.06 92 PRO A CA 1
ATOM 673 C C . PRO A 1 92 ? -7.929 18.354 3.605 1.00 90.06 92 PRO A C 1
ATOM 675 O O . PRO A 1 92 ? -8.806 18.368 4.465 1.00 90.06 92 PRO A O 1
ATOM 678 N N . ASN A 1 93 ? -7.890 17.393 2.677 1.00 91.88 93 ASN A N 1
ATOM 679 C CA . ASN A 1 93 ? -8.887 16.317 2.625 1.00 91.88 93 ASN A CA 1
ATOM 680 C C . ASN A 1 93 ? -8.711 15.316 3.779 1.00 91.88 93 ASN A C 1
ATOM 682 O O . ASN A 1 93 ? -9.694 14.843 4.346 1.00 91.88 93 ASN A O 1
ATOM 686 N N . VAL A 1 94 ? -7.466 15.014 4.167 1.00 90.31 94 VAL A N 1
ATOM 687 C CA . VAL A 1 94 ? -7.186 14.133 5.314 1.00 90.31 94 VAL A CA 1
ATOM 688 C C . VAL A 1 94 ? -7.527 14.835 6.626 1.00 90.31 94 VAL A C 1
ATOM 690 O O . VAL A 1 94 ? -8.127 14.211 7.497 1.00 90.31 94 VAL A O 1
ATOM 693 N N . ALA A 1 95 ? -7.250 16.137 6.731 1.00 88.75 95 ALA A N 1
ATOM 694 C CA . ALA A 1 95 ? -7.709 16.975 7.836 1.00 88.75 95 ALA A CA 1
ATOM 695 C C . ALA A 1 95 ? -9.236 16.894 8.007 1.00 88.75 95 ALA A C 1
ATOM 697 O O . ALA A 1 95 ? -9.744 16.625 9.098 1.00 88.75 95 ALA A O 1
ATOM 698 N N . GLN A 1 96 ? -9.986 17.032 6.909 1.00 91.00 96 GLN A N 1
ATOM 699 C CA . GLN A 1 96 ? -11.443 16.911 6.928 1.00 91.00 96 GLN A CA 1
ATOM 700 C C . GLN A 1 96 ? -11.914 15.504 7.335 1.00 91.00 96 GLN A C 1
ATOM 702 O O . GLN A 1 96 ? -12.866 15.381 8.110 1.00 91.00 96 GLN A O 1
ATOM 707 N N . LEU A 1 97 ? -11.259 14.438 6.862 1.00 91.38 97 LEU A N 1
ATOM 708 C CA . LEU A 1 97 ? -11.558 13.067 7.297 1.00 91.38 97 LEU A CA 1
ATOM 709 C C . LEU A 1 97 ? -11.304 12.882 8.798 1.00 91.38 97 LEU A C 1
ATOM 711 O O . LEU A 1 97 ? -12.123 12.282 9.491 1.00 91.38 97 LEU A O 1
ATOM 715 N N . ALA A 1 98 ? -10.210 13.438 9.317 1.00 89.81 98 ALA A N 1
ATOM 716 C CA . ALA A 1 98 ? -9.847 13.357 10.727 1.00 89.81 98 ALA A CA 1
ATOM 717 C C . ALA A 1 98 ? -10.816 14.133 11.640 1.00 89.81 98 ALA A C 1
ATOM 719 O O . ALA A 1 98 ? -11.030 13.731 12.784 1.00 89.81 98 ALA A O 1
ATOM 720 N N . GLN A 1 99 ? -11.417 15.223 11.149 1.00 90.25 99 GLN A N 1
ATOM 721 C CA . GLN A 1 99 ? -12.454 15.986 11.861 1.00 90.25 99 GLN A CA 1
ATOM 722 C C . GLN A 1 99 ? -13.802 15.255 11.914 1.00 90.25 99 GLN A C 1
ATOM 724 O O . GLN A 1 99 ? -14.525 15.384 12.897 1.00 90.25 99 GLN A O 1
ATOM 729 N N . ASN A 1 100 ? -14.129 14.480 10.877 1.00 93.56 100 ASN A N 1
ATOM 730 C CA . ASN A 1 100 ? -15.403 13.760 10.759 1.00 93.56 100 ASN A CA 1
ATOM 731 C C . ASN A 1 100 ? -15.320 12.281 11.178 1.00 93.56 100 ASN A C 1
ATOM 733 O O . ASN A 1 100 ? -16.294 11.543 11.032 1.00 93.56 100 ASN A O 1
ATOM 737 N N . GLY A 1 101 ? -14.160 11.836 11.662 1.00 91.94 101 GLY A N 1
ATOM 738 C CA . GLY A 1 101 ? -13.874 10.437 11.959 1.00 91.94 101 GLY A CA 1
ATOM 739 C C . GLY A 1 101 ? -13.251 10.221 13.334 1.00 91.94 101 GLY A C 1
ATOM 740 O O . GLY A 1 101 ? -13.286 11.076 14.217 1.00 91.94 101 GLY A O 1
ATOM 741 N N . VAL A 1 102 ? -12.663 9.038 13.508 1.00 91.81 102 VAL A N 1
ATOM 742 C CA . VAL A 1 102 ? -11.915 8.669 14.715 1.00 91.81 102 VAL A CA 1
ATOM 743 C C . VAL A 1 102 ? -10.423 8.801 14.437 1.00 91.81 102 VAL A C 1
ATOM 745 O O . VAL A 1 102 ? -9.916 8.260 13.456 1.00 91.81 102 VAL A O 1
ATOM 748 N N . LYS A 1 103 ? -9.710 9.495 15.328 1.00 89.38 103 LYS A N 1
ATOM 749 C CA . LYS A 1 103 ? -8.253 9.656 15.266 1.00 89.38 103 LYS A CA 1
ATOM 750 C C . LYS A 1 103 ? -7.578 8.695 16.234 1.00 89.38 103 LYS A C 1
ATOM 752 O O . LYS A 1 103 ? -7.873 8.714 17.427 1.00 89.38 103 LYS A O 1
ATOM 757 N N . MET A 1 104 ? -6.624 7.917 15.737 1.00 89.75 104 MET A N 1
ATOM 758 C CA . MET A 1 104 ? -5.727 7.124 16.575 1.00 89.75 104 MET A CA 1
ATOM 759 C C . MET A 1 104 ? -4.409 7.879 16.746 1.00 89.75 104 MET A C 1
ATOM 761 O O . MET A 1 104 ? -3.587 7.915 15.838 1.00 89.75 104 MET A O 1
ATOM 765 N N . THR A 1 105 ? -4.208 8.506 17.905 1.00 87.56 105 THR A N 1
ATOM 766 C CA . THR A 1 105 ? -2.985 9.277 18.208 1.00 87.56 105 THR A CA 1
ATOM 767 C C . THR A 1 105 ? -1.822 8.408 18.689 1.00 87.56 105 THR A C 1
ATOM 769 O O . THR A 1 105 ? -0.697 8.885 18.762 1.00 87.56 105 THR A O 1
ATOM 772 N N . ASN A 1 106 ? -2.091 7.133 18.980 1.00 89.69 106 ASN A N 1
ATOM 773 C CA . ASN A 1 106 ? -1.119 6.127 19.408 1.00 89.69 106 ASN A CA 1
ATOM 774 C C . ASN A 1 106 ? -1.245 4.867 18.533 1.00 89.69 106 ASN A C 1
ATOM 776 O O . ASN A 1 106 ? -1.486 3.769 19.032 1.00 89.69 106 ASN A O 1
ATOM 780 N N . ALA A 1 107 ? -1.161 5.045 17.212 1.00 90.00 107 ALA A N 1
ATOM 781 C CA . ALA A 1 107 ? -1.132 3.946 16.252 1.00 90.00 107 ALA A CA 1
ATOM 782 C C . ALA A 1 107 ? 0.320 3.584 15.919 1.00 90.00 107 ALA A C 1
ATOM 784 O O . ALA A 1 107 ? 1.097 4.440 15.498 1.00 90.00 107 ALA A O 1
ATOM 785 N N . PHE A 1 108 ? 0.674 2.311 16.086 1.00 92.00 108 PHE A N 1
ATOM 786 C CA . PHE A 1 108 ? 2.016 1.804 15.815 1.00 92.00 108 PHE A CA 1
ATOM 787 C C . PHE A 1 108 ? 1.968 0.760 14.706 1.00 92.00 108 PHE A C 1
ATOM 789 O O . PHE A 1 108 ? 1.066 -0.075 14.652 1.00 92.00 108 PHE A O 1
ATOM 796 N N . VAL A 1 109 ? 2.962 0.797 13.825 1.00 93.50 109 VAL A N 1
ATOM 797 C CA . VAL A 1 109 ? 3.164 -0.245 12.817 1.00 93.50 109 VAL A CA 1
ATOM 798 C C . VAL A 1 109 ? 3.802 -1.472 13.461 1.00 93.50 109 VAL A C 1
ATOM 800 O O . VAL A 1 109 ? 4.672 -1.345 14.321 1.00 93.50 109 VAL A O 1
ATOM 803 N N . ALA A 1 110 ? 3.421 -2.668 13.006 1.00 92.81 110 ALA A N 1
ATOM 804 C CA . ALA A 1 110 ? 4.046 -3.911 13.469 1.00 92.81 110 ALA A CA 1
ATOM 805 C C . ALA A 1 110 ? 5.549 -3.969 13.135 1.00 92.81 110 ALA A C 1
ATOM 807 O O . ALA A 1 110 ? 6.307 -4.665 13.807 1.00 92.81 110 ALA A O 1
ATOM 808 N N . HIS A 1 111 ? 5.971 -3.249 12.090 1.00 95.12 111 HIS A N 1
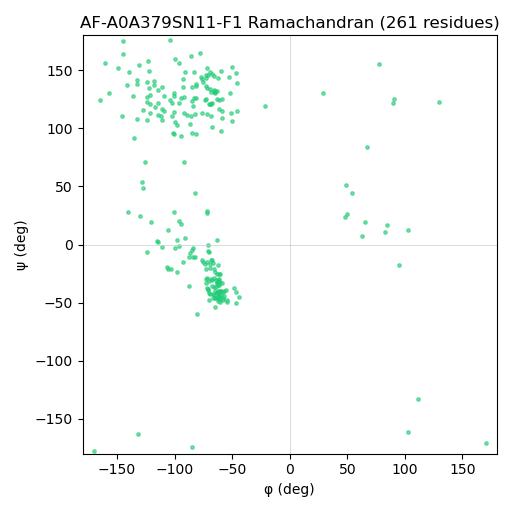ATOM 809 C CA . HIS A 1 111 ? 7.365 -3.106 11.689 1.00 95.12 111 HIS A CA 1
ATOM 810 C C . HIS A 1 111 ? 7.547 -1.814 10.865 1.00 95.12 111 HIS A C 1
ATOM 812 O O . HIS A 1 111 ? 6.794 -1.617 9.911 1.00 95.12 111 HIS A O 1
ATOM 818 N N . PRO A 1 112 ? 8.527 -0.936 11.158 1.00 93.25 112 PRO A N 1
ATOM 819 C CA . PRO A 1 112 ? 8.671 0.381 10.519 1.00 93.25 112 PRO A CA 1
ATOM 820 C C . PRO A 1 112 ? 9.384 0.324 9.157 1.00 93.25 112 PRO A C 1
ATOM 822 O O . PRO A 1 112 ? 10.280 1.111 8.875 1.00 93.25 112 PRO A O 1
ATOM 825 N N . VAL A 1 113 ? 9.017 -0.647 8.317 1.00 93.31 113 VAL A N 1
ATOM 826 C CA . VAL A 1 113 ? 9.541 -0.825 6.953 1.00 93.31 113 VAL A CA 1
ATOM 827 C C . VAL A 1 113 ? 8.387 -1.266 6.053 1.00 93.31 113 VAL A C 1
ATOM 829 O O . VAL A 1 113 ? 7.589 -2.109 6.463 1.00 93.31 113 VAL A O 1
ATOM 832 N N . CYS A 1 114 ? 8.282 -0.717 4.838 1.00 92.75 114 CYS A N 1
ATOM 833 C CA . CYS A 1 114 ? 7.073 -0.833 4.016 1.00 92.75 114 CYS A CA 1
ATOM 834 C C . CYS A 1 114 ? 6.594 -2.278 3.766 1.00 92.75 114 CYS A C 1
ATOM 836 O O . CYS A 1 114 ? 5.420 -2.562 3.994 1.00 92.75 114 CYS A O 1
ATOM 838 N N . GLY A 1 115 ? 7.464 -3.203 3.344 1.00 95.19 115 GLY A N 1
ATOM 839 C CA . GLY A 1 115 ? 7.096 -4.596 3.067 1.00 95.19 115 GLY A CA 1
ATOM 840 C C . GLY A 1 115 ? 6.635 -5.357 4.320 1.00 95.19 115 GLY A C 1
ATOM 841 O O . GLY A 1 115 ? 5.520 -5.881 4.322 1.00 95.19 115 GLY A O 1
ATOM 842 N N . PRO A 1 116 ? 7.431 -5.382 5.408 1.00 97.00 116 PRO A N 1
ATOM 843 C CA . PRO A 1 116 ? 7.015 -5.949 6.693 1.00 97.00 116 PRO A CA 1
ATOM 844 C C . PRO A 1 116 ? 5.742 -5.314 7.287 1.00 97.00 116 PRO A C 1
ATOM 846 O O . PRO A 1 116 ? 4.880 -6.033 7.790 1.00 97.00 116 PRO A O 1
ATOM 849 N N . SER A 1 117 ? 5.576 -3.989 7.195 1.00 96.69 117 SER A N 1
ATOM 850 C CA . SER A 1 117 ? 4.372 -3.284 7.669 1.00 96.69 117 SER A CA 1
ATOM 851 C C . SER A 1 117 ? 3.117 -3.760 6.933 1.00 96.69 117 SER A C 1
ATOM 853 O O . SER A 1 117 ? 2.137 -4.171 7.558 1.00 96.69 117 SER A O 1
ATOM 855 N N . ARG A 1 118 ? 3.172 -3.796 5.594 1.00 96.38 118 ARG A N 1
ATOM 856 C CA . ARG A 1 118 ? 2.080 -4.293 4.743 1.00 96.38 118 ARG A CA 1
ATOM 857 C C . ARG A 1 118 ? 1.780 -5.765 5.013 1.00 96.38 118 ARG A C 1
ATOM 859 O O . ARG A 1 118 ? 0.613 -6.123 5.145 1.00 96.38 118 ARG A O 1
ATOM 866 N N . ALA A 1 119 ? 2.807 -6.593 5.212 1.00 97.31 119 ALA A N 1
ATOM 867 C CA . ALA A 1 119 ? 2.628 -7.992 5.582 1.00 97.31 119 ALA A CA 1
ATOM 868 C C . ALA A 1 119 ? 1.873 -8.138 6.913 1.00 97.31 119 ALA A C 1
ATOM 870 O O . ALA A 1 119 ? 0.979 -8.978 7.020 1.00 97.31 119 ALA A O 1
ATOM 871 N N . GLY A 1 120 ? 2.157 -7.281 7.899 1.00 97.12 120 GLY A N 1
ATOM 872 C CA . GLY A 1 120 ? 1.388 -7.222 9.143 1.00 97.12 120 GLY A CA 1
ATOM 873 C C . GLY A 1 120 ? -0.083 -6.864 8.918 1.00 97.12 120 GLY A C 1
ATOM 874 O O . GLY A 1 120 ? -0.962 -7.529 9.460 1.00 97.12 120 GLY A O 1
ATOM 875 N N . ILE A 1 121 ? -0.366 -5.886 8.053 1.00 96.12 121 ILE A N 1
ATOM 876 C CA . ILE A 1 121 ? -1.738 -5.480 7.699 1.00 96.12 121 ILE A CA 1
ATOM 877 C C . ILE A 1 121 ? -2.497 -6.610 6.996 1.00 96.12 121 ILE A C 1
ATOM 879 O O . ILE A 1 121 ? -3.641 -6.893 7.345 1.00 96.12 121 ILE A O 1
ATOM 883 N N . TYR A 1 122 ? -1.876 -7.280 6.023 1.00 97.19 122 TYR A N 1
ATOM 884 C CA . TYR A 1 122 ? -2.539 -8.345 5.271 1.00 97.19 122 TYR A CA 1
ATOM 885 C C . TYR A 1 122 ? -2.749 -9.618 6.086 1.00 97.19 122 TYR A C 1
ATOM 887 O O . TYR A 1 122 ? -3.679 -10.360 5.794 1.00 97.19 122 TYR A O 1
ATOM 895 N N . THR A 1 123 ? -1.895 -9.907 7.068 1.00 97.31 123 THR A N 1
ATOM 896 C CA . THR A 1 123 ? -1.946 -11.175 7.816 1.00 97.31 123 THR A CA 1
ATOM 897 C C . THR A 1 123 ? -2.565 -11.044 9.204 1.00 97.31 123 THR A C 1
ATOM 899 O O . THR A 1 123 ? -2.975 -12.052 9.776 1.00 97.31 123 THR A O 1
ATOM 902 N N . GLY A 1 124 ? -2.600 -9.835 9.774 1.00 96.56 124 GLY A N 1
ATOM 903 C CA . GLY A 1 124 ? -2.926 -9.622 11.186 1.00 96.56 124 GLY A CA 1
ATOM 904 C C . GLY A 1 124 ? -1.890 -10.220 12.147 1.00 96.56 124 GLY A C 1
ATOM 905 O O . GLY A 1 124 ? -2.209 -10.471 13.307 1.00 96.56 124 GLY A O 1
ATOM 906 N N . ARG A 1 125 ? -0.667 -10.503 11.678 1.00 96.38 125 ARG A N 1
ATOM 907 C CA . ARG A 1 125 ? 0.409 -11.146 12.449 1.00 96.38 125 ARG A CA 1
ATOM 908 C C . ARG A 1 125 ? 1.655 -10.270 12.474 1.00 96.38 125 ARG A C 1
ATOM 910 O O . ARG A 1 125 ? 1.885 -9.468 11.573 1.00 96.38 125 ARG A O 1
ATOM 917 N N . TYR A 1 126 ? 2.517 -10.480 13.467 1.00 97.69 126 TYR A N 1
ATOM 918 C CA . TYR A 1 126 ? 3.861 -9.911 13.421 1.00 97.69 126 TYR A CA 1
ATOM 919 C C . TYR A 1 126 ? 4.626 -10.505 12.229 1.00 97.69 126 TYR A C 1
ATOM 921 O O . TYR A 1 126 ? 4.740 -11.732 12.150 1.00 97.69 126 TYR A O 1
ATOM 929 N N . PRO A 1 127 ? 5.174 -9.686 11.315 1.00 97.38 127 PRO A N 1
ATOM 930 C CA . PRO A 1 127 ? 5.827 -10.184 10.101 1.00 97.38 127 PRO A CA 1
ATOM 931 C C . PRO A 1 127 ? 7.064 -11.048 10.397 1.00 97.38 127 PRO A C 1
ATOM 933 O O . PRO A 1 127 ? 7.390 -11.976 9.655 1.00 97.38 127 PRO A O 1
ATOM 936 N N . THR A 1 128 ? 7.695 -10.826 11.550 1.00 96.50 128 THR A N 1
ATOM 937 C CA . THR A 1 128 ? 8.808 -11.630 12.066 1.00 96.50 128 THR A CA 1
ATOM 938 C C . THR A 1 128 ? 8.421 -13.075 12.390 1.00 96.50 128 THR A C 1
ATOM 940 O O . THR A 1 128 ? 9.284 -13.946 12.359 1.00 96.50 128 THR A O 1
ATOM 943 N N . SER A 1 129 ? 7.138 -13.364 12.650 1.00 97.19 129 SER A N 1
ATOM 944 C CA . SER A 1 129 ? 6.661 -14.726 12.950 1.00 97.19 129 SER A CA 1
ATOM 945 C C . SER A 1 129 ? 6.702 -15.674 11.747 1.00 97.19 129 SER A C 1
ATOM 947 O O . SER A 1 129 ? 6.645 -16.886 11.924 1.00 97.19 129 SER A O 1
ATOM 949 N N . PHE A 1 130 ? 6.821 -15.133 10.532 1.00 96.69 130 PHE A N 1
ATOM 950 C CA . PHE A 1 130 ? 6.910 -15.901 9.288 1.00 96.69 130 PHE A CA 1
ATOM 951 C C . PHE A 1 130 ? 8.085 -15.454 8.405 1.00 96.69 130 PHE A C 1
ATOM 953 O O . PHE A 1 130 ? 8.073 -15.640 7.190 1.00 96.69 130 PHE A O 1
ATOM 960 N N . GLY A 1 131 ? 9.117 -14.868 9.018 1.00 95.69 131 GLY A N 1
ATOM 961 C CA . GLY A 1 131 ? 10.402 -14.632 8.360 1.00 95.69 131 GLY A CA 1
ATOM 962 C C . GLY A 1 131 ? 10.509 -13.354 7.523 1.00 95.69 131 GLY A C 1
ATOM 963 O O . GLY A 1 131 ? 11.422 -13.249 6.710 1.00 95.69 131 GLY A O 1
ATOM 964 N N . THR A 1 132 ? 9.605 -12.382 7.689 1.00 96.94 132 THR A N 1
ATOM 965 C CA . THR A 1 132 ? 9.679 -11.086 6.991 1.00 96.94 132 THR A CA 1
ATOM 966 C C . THR A 1 132 ? 10.241 -10.005 7.920 1.00 96.94 132 THR A C 1
ATOM 968 O O . THR A 1 132 ? 9.499 -9.399 8.692 1.00 96.94 132 THR A O 1
ATOM 971 N N . TYR A 1 133 ? 11.554 -9.761 7.853 1.00 96.31 133 TYR A N 1
ATOM 972 C CA . TYR A 1 133 ? 12.262 -8.789 8.708 1.00 96.31 133 TYR A CA 1
ATOM 973 C C . TYR A 1 133 ? 12.643 -7.503 7.964 1.00 96.31 133 TYR A C 1
ATOM 975 O O . TYR A 1 133 ? 12.882 -6.462 8.569 1.00 96.31 133 TYR A O 1
ATOM 983 N N . SER A 1 134 ? 12.705 -7.558 6.637 1.00 96.06 134 SER A N 1
ATOM 984 C CA . SER A 1 134 ? 13.157 -6.454 5.794 1.00 96.06 134 SER A CA 1
ATOM 985 C C . SER A 1 134 ? 12.385 -6.399 4.473 1.00 96.06 134 SER A C 1
ATOM 987 O O . SER A 1 134 ? 11.585 -7.284 4.158 1.00 96.06 134 SER A O 1
ATOM 989 N N . ASN A 1 135 ? 12.634 -5.366 3.664 1.00 93.38 135 ASN A N 1
ATOM 990 C CA . ASN A 1 135 ? 12.126 -5.339 2.290 1.00 93.38 135 ASN A CA 1
ATOM 991 C C . ASN A 1 135 ? 12.755 -6.441 1.417 1.00 93.38 135 ASN A C 1
ATOM 993 O O . ASN A 1 135 ? 12.082 -6.943 0.521 1.00 93.38 135 ASN A O 1
ATOM 997 N N . ASP A 1 136 ? 13.987 -6.872 1.708 1.00 91.94 136 ASP A N 1
ATOM 998 C CA . ASP A 1 136 ? 14.631 -7.992 1.004 1.00 91.94 136 ASP A CA 1
ATOM 999 C C . ASP A 1 136 ? 13.979 -9.345 1.326 1.00 91.94 136 ASP A C 1
ATOM 1001 O O . ASP A 1 136 ? 14.085 -10.297 0.551 1.00 91.94 136 ASP A O 1
ATOM 1005 N N . ASP A 1 137 ? 13.247 -9.434 2.436 1.00 94.50 137 ASP A N 1
ATOM 1006 C CA . ASP A 1 137 ? 12.399 -10.586 2.734 1.00 94.50 137 ASP A CA 1
ATOM 1007 C C . ASP A 1 137 ? 11.000 -10.431 2.136 1.00 94.50 137 ASP A C 1
ATOM 1009 O O . ASP A 1 137 ? 10.435 -11.401 1.638 1.00 94.50 137 ASP A O 1
ATOM 1013 N N . ALA A 1 138 ? 10.452 -9.213 2.106 1.00 93.50 138 ALA A N 1
ATOM 1014 C CA . ALA A 1 138 ? 9.128 -8.950 1.540 1.00 93.50 138 ALA A CA 1
ATOM 1015 C C . ALA A 1 138 ? 9.030 -9.314 0.045 1.00 93.50 138 ALA A C 1
ATOM 1017 O O . ALA A 1 138 ? 7.980 -9.785 -0.398 1.00 93.50 138 ALA A O 1
ATOM 1018 N N . ILE A 1 139 ? 10.129 -9.175 -0.708 1.00 92.50 139 ILE A N 1
ATOM 1019 C CA . ILE A 1 139 ? 10.242 -9.610 -2.114 1.00 92.50 139 ILE A CA 1
ATOM 1020 C C . ILE A 1 139 ? 10.267 -11.132 -2.301 1.00 92.50 139 ILE A C 1
ATOM 1022 O O . ILE A 1 139 ? 10.295 -11.591 -3.439 1.00 92.50 139 ILE A O 1
ATOM 1026 N N . LYS A 1 140 ? 10.318 -11.926 -1.222 1.00 94.31 140 LYS A N 1
ATOM 1027 C CA . LYS A 1 140 ? 10.144 -13.392 -1.255 1.00 94.31 140 LYS A CA 1
ATOM 1028 C C . LYS A 1 140 ? 8.664 -13.781 -1.156 1.00 94.31 140 LYS A C 1
ATOM 1030 O O . LYS A 1 140 ? 8.332 -14.955 -1.345 1.00 94.31 140 LYS A O 1
ATOM 1035 N N . GLY A 1 141 ? 7.807 -12.787 -0.907 1.00 95.25 141 GLY A N 1
ATOM 1036 C CA . GLY A 1 141 ? 6.366 -12.890 -0.752 1.00 95.25 141 GLY A CA 1
ATOM 1037 C C . GLY A 1 141 ? 5.930 -13.434 0.608 1.00 95.25 141 GLY A C 1
ATOM 1038 O O . GLY A 1 141 ? 6.657 -14.173 1.267 1.00 95.25 141 GLY A O 1
ATOM 1039 N N . ILE A 1 142 ? 4.705 -13.097 1.021 1.00 97.62 142 ILE A N 1
ATOM 1040 C CA . ILE A 1 142 ? 4.091 -13.712 2.212 1.00 97.62 142 ILE A CA 1
ATOM 1041 C C . ILE A 1 142 ? 3.860 -15.204 1.918 1.00 97.62 142 ILE A C 1
ATOM 1043 O O . ILE A 1 142 ? 3.286 -15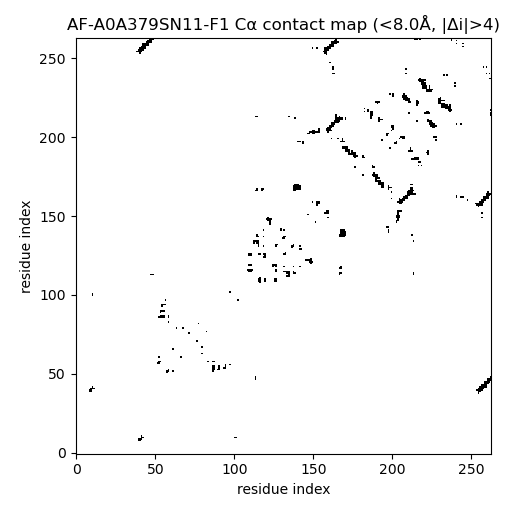.486 0.858 1.00 97.62 142 ILE A O 1
ATOM 1047 N N . PRO A 1 143 ? 4.229 -16.142 2.816 1.00 97.25 143 PRO A N 1
ATOM 1048 C CA . PRO A 1 143 ? 3.980 -17.574 2.636 1.00 97.25 143 PRO A CA 1
ATOM 1049 C C . PRO A 1 143 ? 2.554 -17.885 2.162 1.00 97.25 143 PRO A C 1
ATOM 1051 O O . PRO A 1 143 ? 1.592 -17.228 2.573 1.00 97.25 143 PRO A O 1
ATOM 1054 N N . LEU A 1 144 ? 2.427 -18.829 1.226 1.00 97.19 144 LEU A N 1
ATOM 1055 C CA . LEU A 1 144 ? 1.164 -19.108 0.527 1.00 97.19 144 LEU A CA 1
ATOM 1056 C C . LEU A 1 144 ? 0.128 -19.818 1.411 1.00 97.19 144 LEU A C 1
ATOM 1058 O O . LEU A 1 144 ? -1.065 -19.733 1.142 1.00 97.19 144 LEU A O 1
ATOM 1062 N N . ASP A 1 145 ? 0.574 -20.476 2.477 1.00 96.75 145 ASP A N 1
ATOM 1063 C CA . ASP A 1 145 ? -0.256 -21.111 3.502 1.00 96.75 145 ASP A CA 1
ATOM 1064 C C . ASP A 1 145 ? -0.872 -20.102 4.491 1.00 96.75 145 ASP A C 1
ATOM 1066 O O . ASP A 1 145 ? -1.807 -20.431 5.224 1.00 96.75 145 ASP A O 1
ATOM 1070 N N . ILE A 1 146 ? -0.404 -18.848 4.495 1.00 97.69 146 ILE A N 1
ATOM 1071 C CA . ILE A 1 146 ? -1.000 -17.775 5.293 1.00 97.69 146 ILE A CA 1
ATOM 1072 C C . ILE A 1 146 ? -2.153 -17.139 4.516 1.00 97.69 146 ILE A C 1
ATOM 1074 O O . ILE A 1 146 ? -1.960 -16.400 3.541 1.00 97.69 146 ILE A O 1
ATOM 1078 N N . LYS A 1 147 ? -3.371 -17.383 5.012 1.00 97.44 147 LYS A N 1
ATOM 1079 C CA . LYS A 1 147 ? -4.584 -16.704 4.552 1.00 97.44 147 LYS A CA 1
ATOM 1080 C C . LYS A 1 147 ? -4.514 -15.211 4.882 1.00 97.44 147 LYS A C 1
ATOM 1082 O O . LYS A 1 147 ? -4.215 -14.835 6.015 1.00 97.44 147 LYS A O 1
ATOM 1087 N N . LEU A 1 148 ? -4.798 -14.377 3.884 1.00 98.25 148 LEU A N 1
ATOM 1088 C CA . LEU A 1 148 ? -4.755 -12.923 4.012 1.00 98.25 148 LEU A CA 1
ATOM 1089 C C . LEU A 1 148 ? -6.144 -12.336 4.299 1.00 98.25 148 LEU A C 1
ATOM 1091 O O . LEU A 1 148 ? -7.163 -12.900 3.907 1.00 98.25 148 LEU A O 1
ATOM 1095 N N . LEU A 1 149 ? -6.172 -11.152 4.908 1.00 97.50 149 LEU A N 1
ATOM 1096 C CA . LEU A 1 149 ? -7.356 -10.325 5.134 1.00 97.50 149 LEU A CA 1
ATOM 1097 C C . LEU A 1 149 ? -8.255 -10.175 3.889 1.00 97.50 149 LEU A C 1
ATOM 1099 O O . LEU A 1 149 ? -9.447 -10.447 4.010 1.00 97.50 149 LEU A O 1
ATOM 1103 N N . PRO A 1 150 ? -7.749 -9.808 2.692 1.00 97.12 150 PRO A N 1
ATOM 1104 C CA . PRO A 1 150 ? -8.564 -9.780 1.472 1.00 97.12 150 PRO A CA 1
ATOM 1105 C C . PRO A 1 150 ? -9.250 -11.113 1.150 1.00 97.12 150 PRO A C 1
ATOM 1107 O O . PRO A 1 150 ? -10.415 -11.105 0.773 1.00 97.12 150 PRO A O 1
ATOM 1110 N N . ALA A 1 151 ? -8.586 -12.254 1.364 1.00 97.81 151 ALA A N 1
ATOM 1111 C CA . ALA A 1 151 ? -9.202 -13.562 1.135 1.00 97.81 151 ALA A CA 1
ATOM 1112 C C . ALA A 1 151 ? -10.367 -13.817 2.104 1.00 97.81 151 ALA A C 1
ATOM 1114 O O . ALA A 1 151 ? -11.390 -14.354 1.698 1.00 97.81 151 ALA A O 1
ATOM 1115 N N . LEU A 1 152 ? -10.259 -13.362 3.359 1.00 97.25 152 LEU A N 1
ATOM 1116 C CA . LEU A 1 152 ? -11.372 -13.423 4.312 1.00 97.25 152 LEU A CA 1
ATOM 1117 C C . LEU A 1 152 ? -12.561 -12.567 3.854 1.00 97.25 152 LEU A C 1
ATOM 1119 O O . LEU A 1 152 ? -13.700 -13.017 3.952 1.00 97.25 152 LEU A O 1
ATOM 1123 N N . PHE A 1 153 ? -12.320 -11.360 3.335 1.00 96.56 153 PHE A N 1
ATOM 1124 C CA . PHE A 1 153 ? -13.383 -10.529 2.759 1.00 96.56 153 PHE A CA 1
ATOM 1125 C C . PHE A 1 153 ? -14.036 -11.218 1.552 1.00 96.56 153 PHE A C 1
ATOM 1127 O O . PHE A 1 153 ? -15.262 -11.343 1.515 1.00 96.56 153 PHE A O 1
ATOM 1134 N N . GLN A 1 154 ? -13.230 -11.725 0.617 1.00 95.44 154 GLN A N 1
ATOM 1135 C CA . GLN A 1 154 ? -13.698 -12.432 -0.577 1.00 95.44 154 GLN A CA 1
ATOM 1136 C C . GLN A 1 154 ? -14.562 -13.654 -0.219 1.00 95.44 154 GLN A C 1
ATOM 1138 O O . GLN A 1 154 ? -15.672 -13.800 -0.726 1.00 95.44 154 GLN A O 1
ATOM 1143 N N . GLU A 1 155 ? -14.108 -14.494 0.718 1.00 96.06 155 GLU A N 1
ATOM 1144 C CA . GLU A 1 155 ? -14.855 -15.661 1.221 1.00 96.06 155 GLU A CA 1
ATOM 1145 C C . GLU A 1 155 ? -16.195 -15.276 1.869 1.00 96.06 155 GLU A C 1
ATOM 1147 O O . GLU A 1 155 ? -17.134 -16.069 1.871 1.00 96.06 155 GLU A O 1
ATOM 1152 N N . ASN A 1 156 ? -16.311 -14.047 2.381 1.00 94.88 156 ASN A N 1
ATOM 1153 C CA . ASN A 1 156 ? -17.537 -13.505 2.968 1.00 94.88 156 ASN A CA 1
ATOM 1154 C C . ASN A 1 156 ? -18.383 -12.700 1.966 1.00 94.88 156 ASN A C 1
ATOM 1156 O O . ASN A 1 156 ? -19.272 -11.950 2.374 1.00 94.88 156 ASN A O 1
ATOM 1160 N N . GLY A 1 157 ? -18.149 -12.869 0.663 1.00 93.06 157 GLY A N 1
ATOM 1161 C CA . GLY A 1 157 ? -18.985 -12.318 -0.405 1.00 93.06 157 GLY A CA 1
ATOM 1162 C C . GLY A 1 157 ? -18.691 -10.867 -0.772 1.00 93.06 157 GLY A C 1
ATOM 1163 O O . GLY A 1 157 ? -19.471 -10.273 -1.512 1.00 93.06 157 GLY A O 1
ATOM 1164 N N . TYR A 1 158 ? -17.588 -10.299 -0.282 1.00 94.56 158 TYR A N 1
ATOM 1165 C CA . TYR A 1 158 ? -17.167 -8.966 -0.692 1.00 94.56 158 TYR A CA 1
ATOM 1166 C C . TYR A 1 158 ? -16.525 -8.985 -2.077 1.00 94.56 158 TYR A C 1
ATOM 1168 O O . TYR A 1 158 ? -15.721 -9.865 -2.371 1.00 94.56 158 TYR A O 1
ATOM 1176 N N . ALA A 1 159 ? -16.788 -7.948 -2.872 1.00 94.56 159 ALA A N 1
ATOM 1177 C CA . ALA A 1 159 ? -15.936 -7.624 -4.012 1.00 94.56 159 ALA A CA 1
ATOM 1178 C C . ALA A 1 159 ? -14.612 -7.036 -3.505 1.00 94.56 159 ALA A C 1
ATOM 1180 O O . ALA A 1 159 ? -14.621 -6.050 -2.760 1.00 94.56 159 ALA A O 1
ATOM 1181 N N . THR A 1 160 ? -13.478 -7.612 -3.897 1.00 96.44 160 THR A N 1
ATOM 1182 C CA . THR A 1 160 ? -12.163 -7.219 -3.366 1.00 96.44 160 THR A CA 1
ATOM 1183 C C . THR A 1 160 ? -11.259 -6.590 -4.426 1.00 96.44 160 THR A C 1
ATOM 1185 O O . THR A 1 160 ? -11.078 -7.129 -5.517 1.00 96.44 160 THR A O 1
ATOM 1188 N N . ALA A 1 161 ? -10.631 -5.454 -4.105 1.00 96.94 161 ALA A N 1
ATOM 1189 C CA . ALA A 1 161 ? -9.678 -4.788 -4.998 1.00 96.94 161 ALA A CA 1
ATOM 1190 C C . ALA A 1 161 ? -8.376 -4.375 -4.307 1.00 96.94 161 ALA A C 1
ATOM 1192 O O . ALA A 1 161 ? -8.393 -3.835 -3.200 1.00 96.94 161 ALA A O 1
ATOM 1193 N N . ASN A 1 162 ? -7.253 -4.581 -4.999 1.00 97.69 162 ASN A N 1
ATOM 1194 C CA . ASN A 1 162 ? -5.950 -4.015 -4.656 1.00 97.69 162 ASN A CA 1
ATOM 1195 C C . ASN A 1 162 ? -5.547 -2.977 -5.708 1.00 97.69 162 ASN A C 1
ATOM 1197 O O . ASN A 1 162 ? -5.358 -3.320 -6.871 1.00 97.69 162 ASN A O 1
ATOM 1201 N N . ILE A 1 163 ? -5.409 -1.713 -5.315 1.00 97.50 163 ILE A N 1
ATOM 1202 C CA . ILE A 1 163 ? -5.051 -0.625 -6.227 1.00 97.50 163 ILE A CA 1
ATOM 1203 C C . ILE A 1 163 ? -3.800 0.079 -5.701 1.00 97.50 163 ILE A C 1
ATOM 1205 O O . ILE A 1 163 ? -3.847 0.815 -4.719 1.00 97.50 163 ILE A O 1
ATOM 1209 N N . GLY A 1 164 ? -2.676 -0.157 -6.373 1.00 95.94 164 GLY A N 1
ATOM 1210 C CA . GLY A 1 164 ? -1.388 0.484 -6.140 1.00 95.94 164 GLY A CA 1
ATOM 1211 C C . GLY A 1 164 ? -0.316 -0.440 -5.566 1.00 95.94 164 GLY A C 1
ATOM 1212 O O . GLY A 1 164 ? -0.061 -1.511 -6.117 1.00 95.94 164 GLY A O 1
ATOM 1213 N N . LYS A 1 165 ? 0.398 -0.014 -4.523 1.00 95.31 165 LYS A N 1
ATOM 1214 C CA . LYS A 1 165 ? 1.571 -0.735 -4.004 1.00 95.31 165 LYS A CA 1
ATOM 1215 C C . LYS A 1 165 ? 1.202 -2.061 -3.346 1.00 95.31 165 LYS A C 1
ATOM 1217 O O . LYS A 1 165 ? 0.680 -2.077 -2.226 1.00 95.31 165 LYS A O 1
ATOM 1222 N N . TRP A 1 166 ? 1.567 -3.173 -3.978 1.00 95.19 166 TRP A N 1
ATOM 1223 C CA . TRP A 1 166 ? 1.429 -4.494 -3.369 1.00 95.19 166 TRP A CA 1
ATOM 1224 C C . TRP A 1 166 ? 2.578 -4.782 -2.392 1.00 95.19 166 TRP A C 1
ATOM 1226 O O . TRP A 1 166 ? 2.342 -4.954 -1.199 1.00 95.19 166 TRP A O 1
ATOM 1236 N N . HIS A 1 167 ? 3.820 -4.773 -2.889 1.00 94.44 167 HIS A N 1
ATOM 1237 C CA . HIS A 1 167 ? 5.074 -4.935 -2.134 1.00 94.44 167 HIS A CA 1
ATOM 1238 C C . HIS A 1 167 ? 5.157 -6.135 -1.169 1.00 94.44 167 HIS A C 1
ATOM 1240 O O . HIS A 1 167 ? 5.918 -6.119 -0.204 1.00 94.44 167 HIS A O 1
ATOM 1246 N N . ASN A 1 168 ? 4.401 -7.198 -1.448 1.00 95.31 168 ASN A N 1
ATOM 1247 C CA . ASN A 1 168 ? 4.465 -8.486 -0.752 1.00 95.31 168 ASN A CA 1
ATOM 1248 C C . ASN A 1 168 ? 4.316 -9.672 -1.720 1.00 95.31 168 ASN A C 1
ATOM 1250 O O . ASN A 1 168 ? 3.844 -10.750 -1.348 1.00 95.31 168 ASN A O 1
ATOM 1254 N N . SER A 1 169 ? 4.733 -9.466 -2.970 1.00 93.25 169 SER A N 1
ATOM 1255 C CA . SER A 1 169 ? 4.879 -10.539 -3.945 1.00 93.25 169 SER A CA 1
ATOM 1256 C C . SER A 1 169 ? 6.284 -11.109 -3.898 1.00 93.25 169 SER A C 1
ATOM 1258 O O . SER A 1 169 ? 7.249 -10.367 -3.710 1.00 93.25 169 SER A O 1
ATOM 1260 N N . ARG A 1 170 ? 6.405 -12.402 -4.197 1.00 94.25 170 ARG A N 1
ATOM 1261 C CA . ARG A 1 170 ? 7.664 -12.923 -4.703 1.00 94.25 170 ARG A CA 1
ATOM 1262 C C . ARG A 1 170 ? 7.913 -12.346 -6.095 1.00 94.25 170 ARG A C 1
ATOM 1264 O O . ARG A 1 170 ? 7.020 -12.463 -6.932 1.00 94.25 170 ARG A O 1
ATOM 1271 N N . ILE A 1 171 ? 9.029 -11.651 -6.313 1.00 89.81 171 ILE A N 1
ATOM 1272 C CA . ILE A 1 171 ? 9.290 -10.959 -7.588 1.00 89.81 171 ILE A CA 1
ATOM 1273 C C . ILE A 1 171 ? 10.605 -11.384 -8.238 1.00 89.81 171 ILE A C 1
ATOM 1275 O O . ILE A 1 171 ? 11.625 -11.505 -7.560 1.00 89.81 171 ILE A O 1
ATOM 1279 N N . ASP A 1 172 ? 10.591 -11.528 -9.565 1.00 79.50 172 ASP A N 1
ATOM 1280 C CA . ASP A 1 172 ? 11.816 -11.645 -10.363 1.00 79.50 172 ASP A CA 1
ATOM 1281 C C . ASP A 1 172 ? 12.378 -10.242 -10.662 1.00 79.50 172 ASP A C 1
ATOM 1283 O O . ASP A 1 172 ? 11.673 -9.369 -11.177 1.00 79.50 172 ASP A O 1
ATOM 1287 N N . LYS A 1 173 ? 13.654 -10.017 -10.320 1.00 69.88 173 LYS A N 1
ATOM 1288 C CA . LYS A 1 173 ? 14.367 -8.739 -10.504 1.00 69.88 173 LYS A CA 1
ATOM 1289 C C . LYS A 1 173 ? 15.105 -8.629 -11.848 1.00 69.88 173 LYS A C 1
ATOM 1291 O O . LYS A 1 173 ? 15.824 -7.659 -12.053 1.00 69.88 173 LYS A O 1
ATOM 1296 N N . LYS A 1 174 ? 14.963 -9.591 -12.765 1.00 69.69 174 LYS A N 1
ATOM 1297 C CA . LYS A 1 174 ? 15.742 -9.625 -14.021 1.00 69.69 174 LYS A CA 1
ATOM 1298 C C . LYS A 1 174 ? 15.308 -8.625 -15.098 1.00 69.69 174 LYS A C 1
ATOM 1300 O O . LYS A 1 174 ? 16.068 -8.386 -16.031 1.00 69.69 174 LYS A O 1
ATOM 1305 N N . ASN A 1 175 ? 14.126 -8.026 -14.981 1.00 75.75 175 ASN A N 1
ATOM 1306 C CA . ASN A 1 175 ? 13.575 -7.133 -16.005 1.00 75.75 175 ASN A CA 1
ATOM 1307 C C . ASN A 1 175 ? 13.950 -5.673 -15.739 1.00 75.75 175 ASN A C 1
ATOM 1309 O O . ASN A 1 175 ? 13.109 -4.870 -15.329 1.00 75.75 175 ASN A O 1
ATOM 1313 N N . TYR A 1 176 ? 15.223 -5.342 -15.933 1.00 81.00 176 TYR A N 1
ATOM 1314 C CA . TYR A 1 176 ? 15.707 -3.977 -15.758 1.00 81.00 176 TYR A CA 1
ATOM 1315 C C . TYR A 1 176 ? 15.210 -3.042 -16.863 1.00 81.00 176 TYR A C 1
ATOM 1317 O O . TYR A 1 176 ? 15.060 -3.432 -18.019 1.00 81.00 176 TYR A O 1
ATOM 1325 N N . ILE A 1 177 ? 14.975 -1.791 -16.486 1.00 80.06 177 ILE A N 1
ATOM 1326 C CA . ILE A 1 177 ? 14.610 -0.710 -17.404 1.00 80.06 177 ILE A CA 1
ATOM 1327 C C . ILE A 1 177 ? 15.895 -0.171 -18.051 1.00 80.06 177 ILE A C 1
ATOM 1329 O O . ILE A 1 177 ? 16.917 -0.052 -17.372 1.00 80.06 177 ILE A O 1
ATOM 1333 N N . ALA A 1 178 ? 15.864 0.112 -19.357 1.00 79.94 178 ALA A N 1
ATOM 1334 C CA . ALA A 1 178 ? 17.020 0.643 -20.082 1.00 79.94 178 ALA A CA 1
ATOM 1335 C C . ALA A 1 178 ? 17.389 2.055 -19.589 1.00 79.94 178 ALA A C 1
ATOM 1337 O O . ALA A 1 178 ? 16.518 2.825 -19.187 1.00 79.94 178 ALA A O 1
ATOM 1338 N N . ASP A 1 179 ? 18.684 2.383 -19.572 1.00 80.31 179 ASP A N 1
ATOM 1339 C CA . ASP A 1 179 ? 19.205 3.595 -18.918 1.00 80.31 179 ASP A CA 1
ATOM 1340 C C . ASP A 1 179 ? 18.619 4.902 -19.468 1.00 80.31 179 ASP A C 1
ATOM 1342 O O . ASP A 1 179 ? 18.424 5.856 -18.719 1.00 80.31 179 ASP A O 1
ATOM 1346 N N . ASP A 1 180 ? 18.307 4.935 -20.760 1.00 77.81 180 ASP A N 1
ATOM 1347 C CA . ASP A 1 180 ? 17.757 6.083 -21.482 1.00 77.81 180 ASP A CA 1
ATOM 1348 C C . ASP A 1 180 ? 16.281 6.369 -21.165 1.00 77.81 180 ASP A C 1
ATOM 1350 O O . ASP A 1 180 ? 15.796 7.471 -21.420 1.00 77.81 180 ASP A O 1
ATOM 1354 N N . VAL A 1 181 ? 15.577 5.400 -20.577 1.00 73.00 181 VAL A N 1
ATOM 1355 C CA . VAL A 1 181 ? 14.163 5.509 -20.183 1.00 73.00 181 VAL A CA 1
ATOM 1356 C C . VAL A 1 181 ? 13.956 5.441 -18.668 1.00 73.00 181 VAL A C 1
ATOM 1358 O O . VAL A 1 181 ? 12.818 5.517 -18.201 1.00 73.00 181 VAL A O 1
ATOM 1361 N N . LYS A 1 182 ? 15.036 5.337 -17.880 1.00 74.94 182 LYS A N 1
ATOM 1362 C CA . LYS A 1 182 ? 14.966 5.435 -16.418 1.00 74.94 182 LYS A CA 1
ATOM 1363 C C . LYS A 1 182 ? 14.519 6.829 -16.001 1.00 74.94 182 LYS A C 1
ATOM 1365 O O . LYS A 1 182 ? 15.050 7.852 -16.432 1.00 74.94 182 LYS A O 1
ATOM 1370 N N . THR A 1 183 ? 13.558 6.871 -15.097 1.00 69.94 183 THR A N 1
ATOM 1371 C CA . THR A 1 183 ? 13.186 8.084 -14.374 1.00 69.94 183 THR A CA 1
ATOM 1372 C C . THR A 1 183 ? 14.190 8.354 -13.252 1.00 69.94 183 THR A C 1
ATOM 1374 O O . THR A 1 183 ? 14.990 7.506 -12.866 1.00 69.94 183 THR A O 1
ATOM 1377 N N . ARG A 1 184 ? 14.177 9.578 -12.712 1.00 66.75 184 ARG A N 1
ATOM 1378 C CA . ARG A 1 184 ? 15.091 9.989 -11.629 1.00 66.75 184 ARG A CA 1
ATOM 1379 C C . ARG A 1 184 ? 14.822 9.269 -10.297 1.00 66.75 184 ARG A C 1
ATOM 1381 O O . ARG A 1 184 ? 15.619 9.396 -9.371 1.00 66.75 184 ARG A O 1
ATOM 1388 N N . ASP A 1 185 ? 13.686 8.596 -10.161 1.00 67.31 185 ASP A N 1
ATOM 1389 C CA . ASP A 1 185 ? 13.291 7.959 -8.912 1.00 67.31 185 ASP A CA 1
ATOM 1390 C C . ASP A 1 185 ? 13.927 6.560 -8.794 1.00 67.31 185 ASP A C 1
ATOM 1392 O O . ASP A 1 185 ? 14.058 5.792 -9.745 1.00 67.31 185 ASP A O 1
ATOM 1396 N N . TYR A 1 186 ? 14.451 6.285 -7.602 1.00 64.94 186 TYR A N 1
ATOM 1397 C CA . TYR A 1 186 ? 15.368 5.185 -7.324 1.00 64.94 186 TYR A CA 1
ATOM 1398 C C . TYR A 1 186 ? 14.686 3.815 -7.351 1.00 64.94 186 TYR A C 1
ATOM 1400 O O . TYR A 1 186 ? 15.371 2.791 -7.416 1.00 64.94 186 TYR A O 1
ATOM 1408 N N . HIS A 1 187 ? 13.352 3.783 -7.311 1.00 68.62 187 HIS A N 1
ATOM 1409 C CA . HIS A 1 187 ? 12.570 2.553 -7.421 1.00 68.62 187 HIS A CA 1
ATOM 1410 C C . HIS A 1 187 ? 12.304 2.113 -8.865 1.00 68.62 187 HIS A C 1
ATOM 1412 O O . HIS A 1 187 ? 11.790 1.017 -9.084 1.00 68.62 187 HIS A O 1
ATOM 1418 N N . ASP A 1 188 ? 12.705 2.911 -9.854 1.00 71.19 188 ASP A N 1
ATOM 1419 C CA . ASP A 1 188 ? 12.191 2.813 -11.226 1.00 71.19 188 ASP A CA 1
ATOM 1420 C C . ASP A 1 188 ? 13.132 2.086 -12.180 1.00 71.19 188 ASP A C 1
ATOM 1422 O O . ASP A 1 188 ? 13.158 2.327 -13.384 1.00 71.19 188 ASP A O 1
ATOM 1426 N N . ASN A 1 189 ? 13.937 1.183 -11.633 1.00 75.81 189 ASN A N 1
ATOM 1427 C CA . ASN A 1 189 ? 14.971 0.501 -12.399 1.00 75.81 189 ASN A CA 1
ATOM 1428 C C . ASN A 1 189 ? 14.528 -0.871 -12.914 1.00 75.81 189 ASN A C 1
ATOM 1430 O O . ASN A 1 189 ? 15.324 -1.537 -13.572 1.00 75.81 189 ASN A O 1
ATOM 1434 N N . MET A 1 190 ? 13.300 -1.318 -12.618 1.00 83.56 190 MET A N 1
ATOM 1435 C CA . MET A 1 190 ? 12.797 -2.622 -13.056 1.00 83.56 190 MET A CA 1
ATOM 1436 C C . MET A 1 190 ? 11.280 -2.661 -13.293 1.00 83.56 190 MET A C 1
ATOM 1438 O O . MET A 1 190 ? 10.510 -1.993 -12.605 1.00 83.56 190 MET A O 1
ATOM 1442 N N . ILE A 1 191 ? 10.848 -3.539 -14.200 1.00 88.00 191 ILE A N 1
ATOM 1443 C CA . ILE A 1 191 ? 9.460 -4.002 -14.313 1.00 88.00 191 ILE A CA 1
ATOM 1444 C C . ILE A 1 191 ? 9.346 -5.303 -13.512 1.00 88.00 191 ILE A C 1
ATOM 1446 O O . ILE A 1 191 ? 9.636 -6.393 -14.005 1.00 88.00 191 ILE A O 1
ATOM 1450 N N . SER A 1 192 ? 8.944 -5.199 -12.246 1.00 89.12 192 SER A N 1
ATOM 1451 C CA . SER A 1 192 ? 8.781 -6.374 -11.385 1.00 89.12 192 SER A CA 1
ATOM 1452 C C . SER A 1 192 ? 7.648 -7.274 -11.875 1.00 89.12 192 SER A C 1
ATOM 1454 O O . SER A 1 192 ? 6.532 -6.786 -12.069 1.00 89.12 192 SER A O 1
ATOM 1456 N N . VAL A 1 193 ? 7.915 -8.576 -11.979 1.00 91.38 193 VAL A N 1
ATOM 1457 C CA . VAL A 1 193 ? 6.926 -9.617 -12.299 1.00 91.38 193 VAL A CA 1
ATOM 1458 C C . VAL A 1 193 ? 6.718 -10.481 -11.063 1.00 91.38 193 VAL A C 1
ATOM 1460 O O . VAL A 1 193 ? 7.685 -10.840 -10.395 1.00 91.38 193 VAL A O 1
ATOM 1463 N N . SER A 1 194 ? 5.464 -10.791 -10.752 1.00 93.12 194 SER A N 1
ATOM 1464 C CA . SER A 1 194 ? 5.094 -11.660 -9.636 1.00 93.12 194 SER A CA 1
ATOM 1465 C C . SER A 1 194 ? 5.223 -13.137 -10.025 1.00 93.12 194 SER A C 1
ATOM 1467 O O . SER A 1 194 ? 4.811 -13.518 -11.120 1.00 93.12 194 SER A O 1
ATOM 1469 N N . GLU A 1 195 ? 5.795 -13.968 -9.150 1.00 93.81 195 GLU A N 1
ATOM 1470 C CA . GLU A 1 195 ? 5.744 -15.424 -9.330 1.00 93.81 195 GLU A CA 1
ATOM 1471 C C . GLU A 1 195 ? 4.316 -15.964 -9.122 1.00 93.81 195 GLU A C 1
ATOM 1473 O O . GLU A 1 195 ? 3.590 -15.446 -8.264 1.00 93.81 195 GLU A O 1
ATOM 1478 N N . PRO A 1 196 ? 3.928 -17.046 -9.828 1.00 93.50 196 PRO A N 1
ATOM 1479 C CA . PRO A 1 196 ? 2.602 -17.638 -9.696 1.00 93.50 196 PRO A CA 1
ATOM 1480 C C . PRO A 1 196 ? 2.220 -17.940 -8.244 1.00 93.50 196 PRO A C 1
ATOM 1482 O O . PRO A 1 196 ? 2.960 -18.584 -7.501 1.00 93.50 196 PRO A O 1
ATOM 1485 N N . GLY A 1 197 ? 1.031 -17.495 -7.851 1.00 94.88 197 GLY A N 1
ATOM 1486 C CA . GLY A 1 197 ? 0.498 -17.633 -6.499 1.00 94.88 197 GLY A CA 1
ATOM 1487 C C . GLY A 1 197 ? 0.746 -16.414 -5.610 1.00 94.88 197 GLY A C 1
ATOM 1488 O O . GLY A 1 197 ? 0.056 -16.265 -4.604 1.00 94.88 197 GLY A O 1
ATOM 1489 N N . TYR A 1 198 ? 1.677 -15.525 -5.962 1.00 96.25 198 TYR A N 1
ATOM 1490 C CA . TYR A 1 198 ? 1.994 -14.325 -5.181 1.00 96.25 198 TYR A CA 1
ATOM 1491 C C . TYR A 1 198 ? 1.335 -13.043 -5.713 1.00 96.25 198 TYR A C 1
ATOM 1493 O O . TYR A 1 198 ? 1.456 -11.986 -5.077 1.00 96.25 198 TYR A O 1
ATOM 1501 N N . GLU A 1 199 ? 0.608 -13.131 -6.828 1.00 95.38 199 GLU A N 1
ATOM 1502 C CA . GLU A 1 199 ? -0.163 -12.025 -7.389 1.00 95.38 199 GLU A CA 1
ATOM 1503 C C . GLU A 1 199 ? -1.339 -11.675 -6.463 1.00 95.38 199 GLU A C 1
ATOM 1505 O O . GLU A 1 199 ? -1.948 -12.585 -5.894 1.00 95.38 199 GLU A O 1
ATOM 1510 N N . PRO A 1 200 ? -1.760 -10.398 -6.356 1.00 96.50 200 PRO A N 1
ATOM 1511 C CA . PRO A 1 200 ? -2.930 -10.013 -5.559 1.00 96.50 200 PRO A CA 1
ATOM 1512 C C . PRO A 1 200 ? -4.170 -10.887 -5.827 1.00 96.50 200 PRO A C 1
ATOM 1514 O O . PRO A 1 200 ? -4.879 -11.277 -4.898 1.00 96.50 200 PRO A O 1
ATOM 1517 N N . GLN A 1 201 ? -4.384 -11.281 -7.085 1.00 95.56 201 GLN A N 1
ATOM 1518 C CA . GLN A 1 201 ? -5.509 -12.110 -7.526 1.00 95.56 201 GLN A CA 1
ATOM 1519 C C . GLN A 1 201 ? -5.513 -13.502 -6.910 1.00 95.56 201 GLN A C 1
ATOM 1521 O O . GLN A 1 201 ? -6.564 -14.084 -6.653 1.00 95.56 201 GLN A O 1
ATOM 1526 N N . LYS A 1 202 ? -4.326 -14.055 -6.666 1.00 96.50 202 LYS A N 1
ATOM 1527 C CA . LYS A 1 202 ? -4.160 -15.355 -6.011 1.00 96.50 202 LYS A CA 1
ATOM 1528 C C . LYS A 1 202 ? -4.194 -15.239 -4.492 1.00 96.50 202 LYS A C 1
ATOM 1530 O O . LYS A 1 202 ? -4.135 -16.247 -3.797 1.00 96.50 202 LYS A O 1
ATOM 1535 N N . ARG A 1 203 ? -4.308 -14.014 -3.975 1.00 97.25 203 ARG A N 1
ATOM 1536 C CA . ARG A 1 203 ? -4.217 -13.674 -2.554 1.00 97.25 203 ARG A CA 1
ATOM 1537 C C . ARG A 1 203 ? -5.486 -13.014 -2.008 1.00 97.25 203 ARG A C 1
ATOM 1539 O O . ARG A 1 203 ? -5.438 -12.411 -0.940 1.00 97.25 203 ARG A O 1
ATOM 1546 N N . GLY A 1 204 ? -6.616 -13.181 -2.700 1.00 96.56 204 GLY A N 1
ATOM 1547 C CA . GLY A 1 204 ? -7.941 -12.780 -2.221 1.00 96.56 204 GLY A CA 1
ATOM 1548 C C . GLY A 1 204 ? -8.500 -11.496 -2.829 1.00 96.56 204 GLY A C 1
ATOM 1549 O O . GLY A 1 204 ? -9.465 -10.958 -2.292 1.00 96.56 204 GLY A O 1
ATOM 1550 N N . PHE A 1 205 ? -7.901 -10.978 -3.905 1.00 96.94 205 PHE A N 1
ATOM 1551 C CA . PHE A 1 205 ? -8.421 -9.822 -4.638 1.00 96.94 205 PHE A CA 1
ATOM 1552 C C . PHE A 1 205 ? -9.085 -10.235 -5.959 1.00 96.94 205 PHE A C 1
ATOM 1554 O O . PHE A 1 205 ? -8.438 -10.830 -6.811 1.00 96.94 205 PHE A O 1
ATOM 1561 N N . ASP A 1 206 ? -10.347 -9.877 -6.185 1.00 95.62 206 ASP A N 1
ATOM 1562 C CA . ASP A 1 206 ? -11.020 -10.084 -7.479 1.00 95.62 206 ASP A CA 1
ATOM 1563 C C . ASP A 1 206 ? -10.438 -9.187 -8.579 1.00 95.62 206 ASP A C 1
ATOM 1565 O O . ASP A 1 206 ? -10.448 -9.527 -9.765 1.00 95.62 206 ASP A O 1
ATOM 1569 N N . TYR A 1 207 ? -9.931 -8.021 -8.179 1.00 96.50 207 TYR A N 1
ATOM 1570 C CA . TYR A 1 207 ? -9.370 -7.017 -9.068 1.00 96.50 207 TYR A CA 1
ATOM 1571 C C . TYR A 1 207 ? -8.026 -6.499 -8.560 1.00 96.50 207 TYR A C 1
ATOM 1573 O O . TYR A 1 207 ? -7.852 -6.253 -7.364 1.00 96.50 207 TYR A O 1
ATOM 1581 N N . SER A 1 208 ? -7.083 -6.249 -9.471 1.00 96.62 208 SER A N 1
ATOM 1582 C CA . SER A 1 208 ? -5.947 -5.394 -9.137 1.00 96.62 208 SER A CA 1
ATOM 1583 C C . SER A 1 208 ? -5.536 -4.442 -10.249 1.00 96.62 208 SER A C 1
ATOM 1585 O O . SER A 1 208 ? -5.622 -4.768 -11.433 1.00 96.62 208 SER A O 1
ATOM 1587 N N . TYR A 1 209 ? -5.029 -3.290 -9.821 1.00 97.12 209 TYR A N 1
ATOM 1588 C CA . TYR A 1 209 ? -4.296 -2.313 -10.617 1.00 97.12 209 TYR A CA 1
ATOM 1589 C C . TYR A 1 209 ? -3.088 -1.877 -9.792 1.00 97.12 209 TYR A C 1
ATOM 1591 O O . TYR A 1 209 ? -3.202 -1.003 -8.936 1.00 97.12 209 TYR A O 1
ATOM 1599 N N . SER A 1 210 ? -1.955 -2.551 -9.958 1.00 95.06 210 SER A N 1
ATOM 1600 C CA . SER A 1 210 ? -0.913 -2.578 -8.928 1.00 95.06 210 SER A CA 1
ATOM 160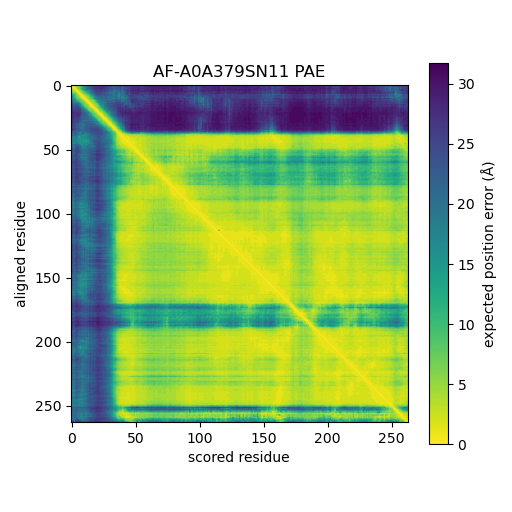1 C C . SER A 1 210 ? 0.490 -2.612 -9.508 1.00 95.06 210 SER A C 1
ATOM 1603 O O . SER A 1 210 ? 0.692 -2.979 -10.661 1.00 95.06 210 SER A O 1
ATOM 1605 N N . TYR A 1 211 ? 1.472 -2.305 -8.669 1.00 93.88 211 TYR A N 1
ATOM 1606 C CA . TYR A 1 211 ? 2.877 -2.637 -8.898 1.00 93.88 211 TYR A CA 1
ATOM 1607 C C . TYR A 1 211 ? 3.398 -3.475 -7.730 1.00 93.88 211 TYR A C 1
ATOM 1609 O O . TYR A 1 211 ? 2.914 -3.372 -6.596 1.00 93.88 211 TYR A O 1
ATOM 1617 N N . TYR A 1 212 ? 4.361 -4.353 -8.008 1.00 93.19 212 TYR A N 1
ATOM 1618 C CA . TYR A 1 212 ? 4.750 -5.405 -7.066 1.00 93.19 212 TYR A CA 1
ATOM 1619 C C . TYR A 1 212 ? 5.979 -5.070 -6.220 1.00 93.19 212 TYR A C 1
ATOM 1621 O O . TYR A 1 212 ? 6.120 -5.634 -5.137 1.00 93.19 212 TYR A O 1
ATOM 1629 N N . ALA A 1 213 ? 6.844 -4.166 -6.680 1.00 90.25 213 ALA A N 1
ATOM 1630 C CA . ALA A 1 213 ? 8.077 -3.781 -5.995 1.00 90.25 213 ALA A CA 1
ATOM 1631 C C . ALA A 1 213 ? 7.887 -2.688 -4.920 1.00 90.25 213 ALA A C 1
ATOM 1633 O O . ALA A 1 213 ? 6.774 -2.267 -4.593 1.00 90.25 213 ALA A O 1
ATOM 1634 N N . SER A 1 214 ? 9.012 -2.224 -4.363 1.00 88.81 214 SER A N 1
ATOM 1635 C CA . SER A 1 214 ? 9.092 -1.152 -3.365 1.00 88.81 214 SER A CA 1
ATOM 1636 C C . SER A 1 214 ? 8.729 0.231 -3.888 1.00 88.81 214 SER A C 1
ATOM 1638 O O . SER A 1 214 ? 8.489 1.132 -3.092 1.00 88.81 214 SER A O 1
ATOM 1640 N N . GLY A 1 215 ? 8.636 0.406 -5.191 1.00 88.56 215 GLY A N 1
ATOM 1641 C CA . GLY A 1 215 ? 8.156 1.627 -5.805 1.00 88.56 215 GLY A CA 1
ATOM 1642 C C . GLY A 1 215 ? 7.940 1.401 -7.289 1.00 88.56 215 GLY A C 1
ATOM 1643 O O . GLY A 1 215 ? 8.057 0.275 -7.781 1.00 88.56 215 GLY A O 1
ATOM 1644 N N . ALA A 1 216 ? 7.550 2.470 -7.957 1.00 89.12 216 ALA A N 1
ATOM 1645 C CA . ALA A 1 216 ? 7.245 2.503 -9.371 1.00 89.12 216 ALA A CA 1
ATOM 1646 C C . ALA A 1 216 ? 7.323 3.955 -9.839 1.00 89.12 216 ALA A C 1
ATOM 1648 O O . ALA A 1 216 ? 7.094 4.866 -9.043 1.00 89.12 216 ALA A O 1
ATOM 1649 N N . ALA A 1 217 ? 7.556 4.172 -11.133 1.00 88.81 217 ALA A N 1
ATOM 1650 C CA . ALA A 1 217 ? 7.770 5.538 -11.578 1.00 88.81 217 ALA A CA 1
ATOM 1651 C C . ALA A 1 217 ? 6.536 6.404 -11.358 1.00 88.81 217 ALA A C 1
ATOM 1653 O O . ALA A 1 217 ? 5.423 6.024 -11.724 1.00 88.81 217 ALA A O 1
ATOM 1654 N N . LEU A 1 218 ? 6.741 7.588 -10.776 1.00 88.69 218 LEU A N 1
ATOM 1655 C CA . LEU A 1 218 ? 5.660 8.544 -10.539 1.00 88.69 218 LEU A CA 1
ATOM 1656 C C . LEU A 1 218 ? 5.014 9.013 -11.845 1.00 88.69 218 LEU A C 1
ATOM 1658 O O . LEU A 1 218 ? 3.824 9.311 -11.860 1.00 88.69 218 LEU A O 1
ATOM 1662 N N . TRP A 1 219 ? 5.785 9.071 -12.931 1.00 89.56 219 TRP A N 1
ATOM 1663 C CA . TRP A 1 219 ? 5.318 9.466 -14.254 1.00 89.56 219 TRP A CA 1
ATOM 1664 C C . TRP A 1 219 ? 5.573 8.361 -15.270 1.00 89.56 219 TRP A C 1
ATOM 1666 O O . TRP A 1 219 ? 6.680 7.834 -15.333 1.00 89.56 219 TRP A O 1
ATOM 1676 N N . ASN A 1 220 ? 4.569 8.062 -16.099 1.00 88.69 220 ASN A N 1
ATOM 1677 C CA . ASN A 1 220 ? 4.657 7.099 -17.203 1.00 88.69 220 ASN A CA 1
ATOM 1678 C C . ASN A 1 220 ? 5.158 5.716 -16.757 1.00 88.69 220 ASN A C 1
ATOM 1680 O O . ASN A 1 220 ? 6.021 5.120 -17.398 1.00 88.69 220 ASN A O 1
ATOM 1684 N N . SER A 1 221 ? 4.633 5.222 -15.636 1.00 88.94 221 SER A N 1
ATOM 1685 C CA . SER A 1 221 ? 5.149 4.015 -14.999 1.00 88.94 221 SER A CA 1
ATOM 1686 C C . SER A 1 221 ? 5.044 2.778 -15.898 1.00 88.94 221 SER A C 1
ATOM 1688 O O . SER A 1 221 ? 3.936 2.424 -16.311 1.00 88.94 221 SER A O 1
ATOM 1690 N N . PRO A 1 222 ? 6.156 2.068 -16.165 1.00 88.19 222 PRO A N 1
ATOM 1691 C CA . PRO A 1 222 ? 6.131 0.827 -16.938 1.00 88.19 222 PRO A CA 1
ATOM 1692 C C . PRO A 1 222 ? 5.790 -0.399 -16.074 1.00 88.19 222 PRO A C 1
ATOM 1694 O O . PRO A 1 222 ? 5.549 -1.484 -16.594 1.00 88.19 222 PRO A O 1
ATOM 1697 N N . ALA A 1 223 ? 5.770 -0.251 -14.746 1.00 89.44 223 ALA A N 1
ATOM 1698 C CA . ALA A 1 223 ? 5.653 -1.354 -13.792 1.00 89.44 223 ALA A CA 1
ATOM 1699 C C . ALA A 1 223 ? 4.215 -1.603 -13.298 1.00 89.44 223 ALA A C 1
ATOM 1701 O O . ALA A 1 223 ? 4.027 -2.210 -12.241 1.00 89.44 223 ALA A O 1
ATOM 1702 N N . ILE A 1 224 ? 3.201 -1.132 -14.033 1.00 93.81 224 ILE A N 1
ATOM 1703 C CA . ILE A 1 224 ? 1.792 -1.270 -13.647 1.00 93.81 224 ILE A CA 1
ATOM 1704 C C . ILE A 1 224 ? 1.170 -2.519 -14.262 1.00 93.81 224 ILE A C 1
ATOM 1706 O O . ILE A 1 224 ? 1.330 -2.817 -15.446 1.00 93.81 224 ILE A O 1
ATOM 1710 N N . TRP A 1 225 ? 0.422 -3.238 -13.435 1.00 95.62 225 TRP A N 1
ATOM 1711 C CA . TRP A 1 225 ? -0.252 -4.480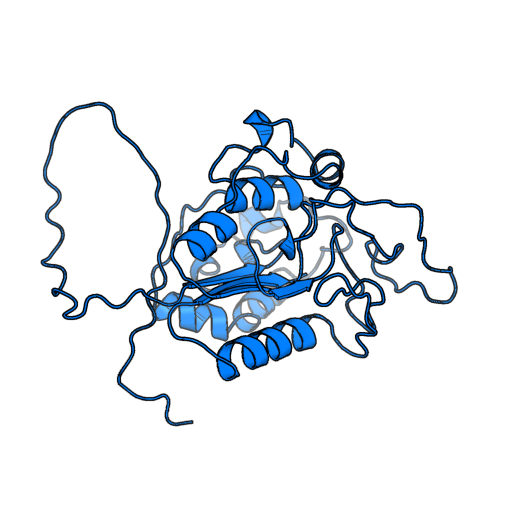 -13.770 1.00 95.62 225 TRP A CA 1
ATOM 1712 C C . TRP A 1 225 ? -1.739 -4.357 -13.481 1.00 95.62 225 TRP A C 1
ATOM 1714 O O . TRP A 1 225 ? -2.131 -4.050 -12.356 1.00 95.62 225 TRP A O 1
ATOM 1724 N N . ARG A 1 226 ? -2.575 -4.656 -14.474 1.00 96.44 226 ARG A N 1
ATOM 1725 C CA . ARG A 1 226 ? -4.018 -4.832 -14.301 1.00 96.44 226 ARG A CA 1
ATOM 1726 C C . ARG A 1 226 ? -4.348 -6.309 -14.467 1.00 96.44 226 ARG A C 1
ATOM 1728 O O . ARG A 1 226 ? -4.169 -6.840 -15.555 1.00 96.44 226 ARG A O 1
ATOM 1735 N N . ASN A 1 227 ? -4.817 -6.979 -13.414 1.00 94.31 227 ASN A N 1
ATOM 1736 C CA . ASN A 1 227 ? -5.141 -8.417 -13.456 1.00 94.31 227 ASN A CA 1
ATOM 1737 C C . ASN A 1 227 ? -4.038 -9.295 -14.074 1.00 94.31 227 ASN A C 1
ATOM 1739 O O . ASN A 1 227 ? -4.291 -10.078 -14.986 1.00 94.31 227 ASN A O 1
ATOM 1743 N N . SER A 1 228 ? -2.805 -9.129 -13.584 1.00 88.75 228 SER A N 1
ATOM 1744 C CA . SER A 1 228 ? -1.597 -9.817 -14.073 1.00 88.75 228 SER A CA 1
ATOM 1745 C C . SER A 1 228 ? -1.204 -9.512 -15.526 1.00 88.75 228 SER A C 1
ATOM 1747 O O . SER A 1 228 ? -0.249 -10.094 -16.033 1.00 88.75 228 SER A O 1
ATOM 1749 N N . GLN A 1 229 ? -1.862 -8.559 -16.189 1.00 93.94 229 GLN A N 1
ATOM 1750 C CA . GLN A 1 229 ? -1.427 -8.012 -17.469 1.00 93.94 229 GLN A CA 1
ATOM 1751 C C . GLN A 1 229 ? -0.635 -6.724 -17.236 1.00 93.94 229 GLN A C 1
ATOM 1753 O O . GLN A 1 229 ? -1.162 -5.770 -16.661 1.00 93.94 229 GLN A O 1
ATOM 1758 N N . ASN A 1 230 ? 0.618 -6.675 -17.690 1.00 93.50 230 ASN A N 1
ATOM 1759 C CA . ASN A 1 230 ? 1.389 -5.435 -17.683 1.00 93.50 230 ASN A CA 1
ATOM 1760 C C . ASN A 1 230 ? 0.788 -4.463 -18.702 1.00 93.50 230 ASN A C 1
ATOM 1762 O O . ASN A 1 230 ? 0.490 -4.841 -19.837 1.00 93.50 230 ASN A O 1
ATOM 1766 N N . ILE A 1 231 ? 0.564 -3.226 -18.276 1.00 94.31 231 ILE A N 1
ATOM 1767 C CA . ILE A 1 231 ? -0.105 -2.202 -19.072 1.00 94.31 231 ILE A CA 1
ATOM 1768 C C . ILE A 1 231 ? 0.701 -0.908 -19.060 1.00 94.31 231 ILE A C 1
ATOM 1770 O O . ILE A 1 231 ? 1.426 -0.612 -18.113 1.00 94.31 231 ILE A O 1
ATOM 1774 N N . SER A 1 232 ? 0.526 -0.105 -20.106 1.00 89.75 232 SER A N 1
ATOM 1775 C CA . SER A 1 232 ? 1.029 1.266 -20.119 1.00 89.75 232 SER A CA 1
ATOM 1776 C C . SER A 1 232 ? 0.193 2.146 -19.183 1.00 89.75 232 SER A C 1
ATOM 1778 O O . SER A 1 232 ? -1.039 2.095 -19.224 1.00 89.75 232 SER A O 1
ATOM 1780 N N . ALA A 1 233 ? 0.858 2.968 -18.369 1.00 90.12 233 ALA A N 1
ATOM 1781 C CA . ALA A 1 233 ? 0.230 3.938 -17.473 1.00 90.12 233 ALA A CA 1
ATOM 1782 C C . ALA A 1 233 ? 0.787 5.358 -17.723 1.00 90.12 233 ALA A C 1
ATOM 1784 O O . ALA A 1 233 ? 1.558 5.872 -16.907 1.00 90.12 233 ALA A O 1
ATOM 1785 N N . PRO A 1 234 ? 0.444 6.000 -18.860 1.00 91.75 234 PRO A N 1
ATOM 1786 C CA . PRO A 1 234 ? 0.957 7.325 -19.211 1.00 91.75 234 PRO A CA 1
ATOM 1787 C C . PRO A 1 234 ? 0.378 8.403 -18.289 1.00 91.75 234 PRO A C 1
ATOM 1789 O O . PRO A 1 234 ? -0.828 8.443 -18.071 1.00 91.75 234 PRO A O 1
ATOM 1792 N N . GLY A 1 235 ? 1.204 9.302 -17.763 1.00 92.12 235 GLY A N 1
ATOM 1793 C CA . GLY A 1 235 ? 0.801 10.340 -16.810 1.00 92.12 235 GLY A CA 1
ATOM 1794 C C . GLY A 1 235 ? 1.194 10.027 -15.364 1.00 92.12 235 GLY A C 1
ATOM 1795 O O . GLY A 1 235 ? 2.104 9.236 -15.123 1.00 92.12 235 GLY A O 1
ATOM 1796 N N . TYR A 1 236 ? 0.544 10.697 -14.410 1.00 92.69 236 TYR A N 1
ATOM 1797 C CA . TYR A 1 236 ? 0.915 10.649 -12.994 1.00 92.69 236 TYR A CA 1
ATOM 1798 C C . TYR A 1 236 ? 0.284 9.449 -12.284 1.00 92.69 236 TYR A C 1
ATOM 1800 O O . TYR A 1 236 ? -0.941 9.310 -12.257 1.00 92.69 236 TYR A O 1
ATOM 1808 N N . LEU A 1 237 ? 1.107 8.607 -11.662 1.00 92.50 237 LEU A N 1
ATOM 1809 C CA . LEU A 1 237 ? 0.679 7.353 -11.052 1.00 92.50 237 LEU A CA 1
ATOM 1810 C C . LEU A 1 237 ? -0.399 7.559 -9.981 1.00 92.50 237 LEU A C 1
ATOM 1812 O O . LEU A 1 237 ? -1.418 6.878 -10.012 1.00 92.50 237 LEU A O 1
ATOM 1816 N N . THR A 1 238 ? -0.238 8.523 -9.073 1.00 93.00 238 THR A N 1
ATOM 1817 C CA . THR A 1 238 ? -1.203 8.748 -7.981 1.00 93.00 238 THR A CA 1
ATOM 1818 C C . THR A 1 238 ? -2.593 9.142 -8.498 1.00 93.00 238 THR A C 1
ATOM 1820 O O . THR A 1 238 ? -3.605 8.748 -7.909 1.00 93.00 238 THR A O 1
ATOM 1823 N N . HIS A 1 239 ? -2.669 9.854 -9.631 1.00 95.06 239 HIS A N 1
ATOM 1824 C CA . HIS A 1 239 ? -3.947 10.121 -10.298 1.00 95.06 239 HIS A CA 1
ATOM 1825 C C . HIS A 1 239 ? -4.555 8.833 -10.848 1.00 95.06 239 HIS A C 1
ATOM 1827 O O . HIS A 1 239 ? -5.716 8.559 -10.560 1.00 95.06 239 HIS A O 1
ATOM 1833 N N . HIS A 1 240 ? -3.768 7.995 -11.527 1.00 95.25 240 HIS A N 1
ATOM 1834 C CA . HIS A 1 240 ? -4.247 6.698 -12.021 1.00 95.25 240 HIS A CA 1
ATOM 1835 C C . HIS A 1 240 ? -4.789 5.805 -10.910 1.00 95.25 240 HIS A C 1
ATOM 1837 O O . HIS A 1 240 ? -5.858 5.226 -11.069 1.00 95.25 240 HIS A O 1
ATOM 1843 N N . LEU A 1 241 ? -4.095 5.718 -9.769 1.00 95.56 241 LEU A N 1
ATOM 1844 C CA . LEU A 1 241 ? -4.564 4.932 -8.619 1.00 95.56 241 LEU A CA 1
ATOM 1845 C C . LEU A 1 241 ? -5.917 5.440 -8.102 1.00 95.56 241 LEU A C 1
ATOM 1847 O O . LEU A 1 241 ? -6.798 4.649 -7.763 1.00 95.56 241 LEU A O 1
ATOM 1851 N N . THR A 1 242 ? -6.099 6.760 -8.070 1.00 94.88 242 THR A N 1
ATOM 1852 C CA . THR A 1 242 ? -7.354 7.385 -7.637 1.00 94.88 242 THR A CA 1
ATOM 1853 C C . THR A 1 242 ? -8.468 7.155 -8.657 1.00 94.88 242 THR A C 1
ATOM 1855 O O . THR A 1 242 ? -9.554 6.716 -8.289 1.00 94.88 242 THR A O 1
ATOM 1858 N N . GLU A 1 243 ? -8.211 7.383 -9.944 1.00 95.44 243 GLU A N 1
ATOM 1859 C CA . GLU A 1 243 ? -9.189 7.153 -11.010 1.00 95.44 243 GLU A CA 1
ATOM 1860 C C . GLU A 1 243 ? -9.618 5.692 -11.098 1.00 95.44 243 GLU A C 1
ATOM 1862 O O . GLU A 1 243 ? -10.792 5.398 -11.308 1.00 95.44 243 GLU A O 1
ATOM 1867 N N . GLU A 1 244 ? -8.680 4.761 -10.950 1.00 95.12 244 GLU A N 1
ATOM 1868 C CA . GLU A 1 244 ? -8.990 3.339 -10.976 1.00 95.12 244 GLU A CA 1
ATOM 1869 C C . GLU A 1 244 ? -9.819 2.929 -9.754 1.00 95.12 244 GLU A C 1
ATOM 1871 O O . GLU A 1 244 ? -10.748 2.131 -9.879 1.00 95.12 244 GLU A O 1
ATOM 1876 N N . THR A 1 245 ? -9.551 3.541 -8.597 1.00 93.94 245 THR A N 1
ATOM 1877 C CA . THR A 1 245 ? -10.370 3.377 -7.390 1.00 93.94 245 THR A CA 1
ATOM 1878 C C . THR A 1 245 ? -11.797 3.865 -7.620 1.00 93.94 245 THR A C 1
ATOM 1880 O O . THR A 1 245 ? -12.744 3.133 -7.333 1.00 93.94 245 THR A O 1
ATOM 1883 N N . LEU A 1 246 ? -11.968 5.050 -8.214 1.00 93.12 246 LEU A N 1
ATOM 1884 C CA . LEU A 1 246 ? -13.287 5.577 -8.576 1.00 93.12 246 LEU A CA 1
ATOM 1885 C C . LEU A 1 246 ? -14.003 4.661 -9.575 1.00 93.12 246 LEU A C 1
ATOM 1887 O O . LEU A 1 246 ? -15.143 4.283 -9.334 1.00 93.12 246 LEU A O 1
ATOM 1891 N N . LYS A 1 247 ? -13.322 4.205 -10.636 1.00 92.75 247 LYS A N 1
ATOM 1892 C CA . LYS A 1 247 ? -13.888 3.263 -11.620 1.00 92.75 247 LYS A CA 1
ATOM 1893 C C . LYS A 1 247 ? -14.351 1.964 -10.967 1.00 92.75 247 LYS A C 1
ATOM 1895 O O . LYS A 1 247 ? -15.385 1.429 -11.357 1.00 92.75 247 LYS A O 1
ATOM 1900 N N . PHE A 1 248 ? -13.594 1.431 -10.011 1.00 91.06 248 PHE A N 1
ATOM 1901 C CA . PHE A 1 248 ? -13.985 0.219 -9.297 1.00 91.06 248 PHE A CA 1
ATOM 1902 C C . PHE A 1 248 ? -15.225 0.449 -8.420 1.00 91.06 248 PHE A C 1
ATOM 1904 O O . PHE A 1 248 ? -16.142 -0.369 -8.449 1.00 91.06 248 PHE A O 1
ATOM 1911 N N . ILE A 1 249 ? -15.287 1.580 -7.709 1.00 88.50 249 ILE A N 1
ATOM 1912 C CA . ILE A 1 249 ? -16.453 1.979 -6.903 1.00 88.50 249 ILE A CA 1
ATOM 1913 C C . ILE A 1 249 ? -17.692 2.198 -7.789 1.00 88.50 249 ILE A C 1
ATOM 1915 O O . ILE A 1 249 ? -18.770 1.700 -7.466 1.00 88.50 249 ILE A O 1
ATOM 1919 N N . ASP A 1 250 ? -17.544 2.889 -8.920 1.00 88.06 250 ASP A N 1
ATOM 1920 C CA . ASP A 1 250 ? -18.643 3.246 -9.827 1.00 88.06 250 ASP A CA 1
ATOM 1921 C C . ASP A 1 250 ? -19.223 2.036 -10.569 1.00 88.06 250 ASP A C 1
ATOM 1923 O O . ASP A 1 250 ? -20.421 1.983 -10.844 1.00 88.06 250 ASP A O 1
ATOM 1927 N N . ARG A 1 251 ? -18.401 1.019 -10.857 1.00 82.62 251 ARG A N 1
ATOM 1928 C CA . ARG A 1 251 ? -18.851 -0.277 -11.409 1.00 82.62 251 ARG A CA 1
ATOM 1929 C C . ARG A 1 251 ? -19.627 -1.133 -10.393 1.00 82.62 251 ARG A C 1
ATOM 1931 O O . ARG A 1 251 ? -19.994 -2.257 -10.722 1.00 82.62 251 ARG A O 1
ATOM 1938 N N . GLY A 1 252 ? -19.798 -0.634 -9.169 1.00 67.56 252 GLY A N 1
ATOM 1939 C CA . GLY A 1 252 ? -19.937 -1.397 -7.935 1.00 67.56 252 GLY A CA 1
ATOM 1940 C C . GLY A 1 252 ? -20.957 -2.539 -7.889 1.00 67.56 252 GLY A C 1
ATOM 1941 O O . GLY A 1 252 ? -22.018 -2.525 -8.514 1.00 67.56 252 GLY A O 1
ATOM 1942 N N . ARG A 1 253 ? -20.634 -3.503 -7.018 1.00 62.34 253 ARG A N 1
ATOM 1943 C CA . ARG A 1 253 ? -21.578 -4.384 -6.313 1.00 62.34 253 ARG A CA 1
ATOM 1944 C C . ARG A 1 253 ? -21.784 -3.847 -4.888 1.00 62.34 253 ARG A C 1
ATOM 1946 O O . ARG A 1 253 ? -20.950 -3.096 -4.385 1.00 62.34 253 ARG A O 1
ATOM 1953 N N . ALA A 1 254 ? -22.880 -4.227 -4.227 1.00 62.75 254 ALA A N 1
ATOM 1954 C CA . ALA A 1 254 ? -22.975 -4.059 -2.774 1.00 62.75 254 ALA A CA 1
ATOM 1955 C C . ALA A 1 254 ? -21.840 -4.852 -2.086 1.00 62.75 254 ALA A C 1
ATOM 1957 O O . ALA A 1 254 ? -21.441 -5.885 -2.613 1.00 62.75 254 ALA A O 1
ATOM 1958 N N . GLU A 1 255 ? -21.348 -4.377 -0.933 1.00 83.81 255 GLU A N 1
ATOM 1959 C CA . GLU A 1 255 ? -20.340 -5.056 -0.093 1.00 83.81 255 GLU A CA 1
ATOM 1960 C C . GLU A 1 255 ? -18.943 -5.147 -0.749 1.00 83.81 255 GLU A C 1
ATOM 1962 O O . GLU A 1 255 ? -18.563 -6.130 -1.377 1.00 83.81 255 GLU A O 1
ATOM 1967 N N . THR A 1 256 ? -18.147 -4.086 -0.615 1.00 83.81 256 THR A N 1
ATOM 1968 C CA . THR A 1 256 ? -16.814 -3.950 -1.231 1.00 83.81 256 THR A CA 1
ATOM 1969 C C . THR A 1 256 ? -15.704 -3.820 -0.188 1.00 83.81 256 THR A C 1
ATOM 1971 O O . THR A 1 256 ? -15.864 -3.074 0.772 1.00 83.81 256 THR A O 1
ATOM 1974 N N . PHE A 1 257 ? -14.575 -4.507 -0.385 1.00 87.69 257 PHE A N 1
ATOM 1975 C CA . PHE A 1 257 ? -13.315 -4.271 0.326 1.00 87.69 257 PHE A CA 1
ATOM 1976 C C . PHE A 1 257 ? -12.256 -3.763 -0.658 1.00 87.69 257 PHE A C 1
ATOM 1978 O O . PHE A 1 257 ? -11.787 -4.493 -1.532 1.00 87.69 257 PHE A O 1
ATOM 1985 N N . LEU A 1 258 ? -11.869 -2.498 -0.515 1.00 88.12 258 LEU A N 1
ATOM 1986 C CA . LEU A 1 258 ? -10.884 -1.847 -1.370 1.00 88.12 258 LEU A CA 1
ATOM 1987 C C . LEU A 1 258 ? -9.641 -1.501 -0.561 1.00 88.12 258 LEU A C 1
ATOM 1989 O O . LEU A 1 258 ? -9.706 -0.735 0.398 1.00 88.12 258 LEU A O 1
ATOM 1993 N N . TYR A 1 259 ? -8.503 -2.030 -0.993 1.00 86.94 259 TYR A N 1
ATOM 1994 C CA . TYR A 1 259 ? -7.186 -1.640 -0.517 1.00 86.94 259 TYR A CA 1
ATOM 1995 C C . TYR A 1 259 ? -6.526 -0.734 -1.555 1.00 86.94 259 TYR A C 1
ATOM 1997 O O . TYR A 1 259 ? -6.154 -1.200 -2.633 1.00 86.94 259 TYR A O 1
ATOM 2005 N N . GLN A 1 260 ? -6.369 0.546 -1.233 1.00 85.50 260 GLN A N 1
ATOM 2006 C CA . GLN A 1 260 ? -5.639 1.503 -2.054 1.00 85.50 260 GLN A CA 1
ATOM 2007 C C . GLN A 1 260 ? -4.326 1.860 -1.365 1.00 85.50 260 GLN A C 1
ATOM 2009 O O . GLN A 1 260 ? -4.317 2.278 -0.207 1.00 85.50 260 GLN A O 1
ATOM 2014 N N . SER A 1 261 ? -3.215 1.747 -2.082 1.00 85.06 261 SER A N 1
ATOM 2015 C CA . SER A 1 261 ? -1.908 2.145 -1.571 1.00 85.06 261 SER A CA 1
ATOM 2016 C C . SER A 1 261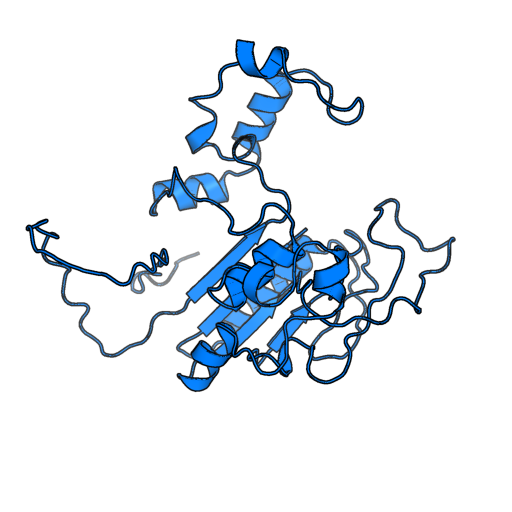 ? -1.082 2.917 -2.586 1.00 85.06 261 SER A C 1
ATOM 2018 O O . SER A 1 261 ? -0.872 2.465 -3.703 1.00 85.06 261 SER A O 1
ATOM 2020 N N . GLY A 1 262 ? -0.582 4.083 -2.191 1.00 74.69 262 GLY A N 1
ATOM 2021 C CA . GLY A 1 262 ? 0.237 4.942 -3.050 1.00 74.69 262 GLY A CA 1
ATOM 2022 C C . GLY A 1 262 ? 1.726 4.893 -2.726 1.00 74.69 262 GLY A C 1
ATOM 2023 O O . GLY A 1 262 ? 2.126 4.243 -1.758 1.00 74.69 262 GLY A O 1
ATOM 2024 N N . ILE A 1 263 ? 2.500 5.598 -3.556 1.00 58.50 263 ILE A N 1
ATOM 2025 C CA . ILE A 1 263 ? 3.837 6.128 -3.236 1.00 58.50 263 ILE A CA 1
ATOM 2026 C C . ILE A 1 263 ? 3.660 7.393 -2.409 1.00 58.50 263 ILE A C 1
ATOM 2028 O O . ILE A 1 263 ? 2.724 8.163 -2.734 1.00 58.50 263 ILE A O 1
#

Secondary structure (DSSP, 8-state):
----TT--------------S--------------S-PPPPEEEEE-SS--GGG-HHHHTT--HHHHHTS---GGG-S-HHHHHHHHHHH-HHHHHHHHSS---TT---SSSSHHHHHHHHHHSS-GGGGT--SHHHHTB-S-TTS--HHHHHHHTT-EEEEEEE---SBEE---BPPGGG--SSTTTTB--EEPTT-SGGGGT-SEEEEE-SS---SEEEEEEEETTEEEEEEEEHHHHHHHHHHHHHHTPPSSEEEEEE--

Foldseek 3Di:
DPDPPPDDQDADDDDDDDDDDDDDDDDDDDDPPPPDPADHAAEAEAEPPDDPLLAQVCLVVDDPVVVVPDDDPPVPDDDPVVSSVCSNPVCVPVNVCVVVHPDDPPDDFLANADLQSLLCQFQVDNSVVQPCHYLVVLLQADDLPGQTPLQVLLVVPAAFEEFEEPSRFNWDFPAFDDPVPADPDPFAGGQTAGDPCRDVVNRNHPWYFYAHHPAFDQAQTQNTDTPRRGDTDHGGRVVVSVVVVVVDVVVDDRHHYYYGYYD

Nearest PDB structures (foldseek):
  6j66-assembly1_A  TM=7.291E-01  e=9.041E-08  Vibrio sp. FC509
  6s21-assembly1_A  TM=6.977E-01  e=6.969E-08  Bacteroides thetaiotaomicron VPI-5482
  6s20-assembly1_C  TM=5.847E-01  e=6.529E-08  Bacteroides thetaiotaomicron VPI-5482
  2qzu-assembly1_A  TM=6.866E-01  e=2.500E-06  Bacteroides fragilis YCH46
  9fvt-assembly1_D  TM=5.848E-01  e=6.637E-06  Ochrovirga pacifica

Mean predicted aligned error: 9.92 Å